Protein AF-A0A946YYF9-F1 (afdb_monomer_lite)

Secondary structure (DSSP, 8-state):
-HHHHHHTT---S--------SSSSTHHHHHHHHSTT--TTSSPPHHHHHHHHHHHT--SHHHHHHHHHHHHHHHHHH-SS-----PPP-----TT-BS----SSSS--GGG-B-SSS------SS--S-S-GGG--SHHHHHHHTTT---SEEE-TTSS-EEESSEEEEEE-TTSS-EEEEEPTT-B-TTSPBP-HHHHHHHHHHHH-TTSTT---SSS--HHHHIIIIIIS-S--

Sequence (237 aa):
EFIDESTNGRLDGFYLLGWGADYPHVTNFLDFHFSKSNPQFGEPHEEIWSLLEQGSTIADAAEAAPIYEQANNAIRELVPMVPIAHGASASAALATVENAHFPPFGAPQFESVNPGKDTFVFMQNAEPISLYCADETDGESLSACQQVVEPLLNYAIDSGDVVPALATGCTANEDATVWTCELRANVVFSDGSHFDANDVVASWSAGIDGRNPLHVGNTGAFEYYSYLWDSVIPSDG

Foldseek 3Di:
DVVVCLQQLNDDDDDDDDDQAQAPDPCSVQCSPQACPTCNLHHHDCQQNVLSVVLLQDPDRVVSVVSVVSNVVVCVVVVSDDDDDDDDDDDDDDPQKPQQADASHFADDCVRIDNVDPDDDDDDDDAQPFLPCQQDDDRNNRNVNCNQDKDQWDADRHDSDIAGIQFNDWDADPSRPDIDTHGDPPDAHPVGHDDDVVVVVLVLCLLAPLVDPNCDDPVSCSPVNCCVDVPSNNPPD

pLDDT: mean 89.58, std 8.39, range [37.56, 98.25]

Structure (mmCIF, N/CA/C/O backbone):
data_AF-A0A946YYF9-F1
#
_entry.id   AF-A0A946YYF9-F1
#
loop_
_atom_site.group_PDB
_atom_site.id
_atom_site.type_symbol
_atom_site.label_atom_id
_atom_site.label_alt_id
_atom_site.label_comp_id
_atom_site.label_asym_id
_atom_site.label_entity_id
_atom_site.label_seq_id
_atom_site.pdbx_PDB_ins_code
_atom_site.Cartn_x
_atom_site.Cartn_y
_atom_site.Cartn_z
_atom_site.occupancy
_atom_site.B_iso_or_equiv
_atom_site.auth_seq_id
_atom_site.auth_comp_id
_atom_site.auth_asym_id
_atom_site.auth_atom_id
_atom_site.pdbx_PDB_model_num
ATOM 1 N N . GLU A 1 1 ? -19.246 6.790 -5.6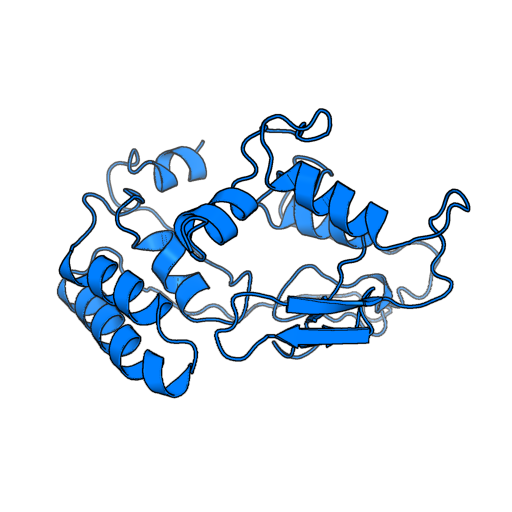20 1.00 79.81 1 GLU A N 1
ATOM 2 C CA . GLU A 1 1 ? -20.542 7.002 -4.925 1.00 79.81 1 GLU A CA 1
ATOM 3 C C . GLU A 1 1 ? -20.636 6.181 -3.639 1.00 79.81 1 GLU A C 1
ATOM 5 O O . GLU A 1 1 ? -20.417 6.768 -2.599 1.00 79.81 1 GLU A O 1
ATOM 10 N N . PHE A 1 2 ? -20.869 4.857 -3.640 1.00 86.00 2 PHE A N 1
ATOM 11 C CA . PHE A 1 2 ? -21.021 4.108 -2.369 1.00 86.00 2 PHE A CA 1
ATOM 12 C C . PHE A 1 2 ? -19.798 4.189 -1.432 1.00 86.00 2 PHE A C 1
ATOM 14 O O . PHE A 1 2 ? -19.968 4.470 -0.249 1.00 86.00 2 PHE A O 1
ATOM 21 N N . ILE A 1 3 ? -18.584 3.965 -1.953 1.00 82.75 3 ILE A N 1
ATOM 22 C CA . ILE A 1 3 ? -17.347 4.030 -1.156 1.00 82.75 3 ILE A CA 1
ATOM 23 C C . ILE A 1 3 ? -17.123 5.448 -0.621 1.00 82.75 3 ILE A C 1
ATOM 25 O O . ILE A 1 3 ? -16.945 5.608 0.580 1.00 82.75 3 ILE A O 1
ATOM 29 N N . ASP A 1 4 ? -17.255 6.476 -1.463 1.00 83.44 4 ASP A N 1
ATOM 30 C CA . ASP A 1 4 ? -17.115 7.877 -1.037 1.00 83.44 4 ASP A CA 1
ATOM 31 C C . ASP A 1 4 ? -18.110 8.250 0.069 1.00 83.44 4 ASP A C 1
ATOM 33 O O . ASP A 1 4 ? -17.739 8.894 1.051 1.00 83.44 4 ASP A O 1
ATOM 37 N N . GLU A 1 5 ? -19.379 7.854 -0.069 1.00 89.56 5 GLU A N 1
ATOM 38 C CA . GLU A 1 5 ? -20.392 8.096 0.960 1.00 89.56 5 GLU A CA 1
ATOM 39 C C . GLU A 1 5 ? -20.075 7.324 2.249 1.00 89.56 5 GLU A C 1
ATOM 41 O O . GLU A 1 5 ? -20.268 7.862 3.340 1.00 89.56 5 GLU A O 1
ATOM 46 N N . SER A 1 6 ? -19.561 6.094 2.144 1.00 88.81 6 SER A N 1
ATOM 47 C CA . SER A 1 6 ? -19.154 5.287 3.298 1.00 88.81 6 SER A CA 1
ATOM 48 C C . SER A 1 6 ? -17.979 5.913 4.041 1.00 88.81 6 SER A C 1
ATOM 50 O O . SER A 1 6 ? -18.098 6.178 5.232 1.00 88.81 6 SER A O 1
ATOM 52 N N . THR A 1 7 ? -16.873 6.200 3.351 1.00 84.50 7 THR A N 1
ATOM 53 C CA . THR A 1 7 ? -15.655 6.791 3.929 1.00 84.50 7 THR A CA 1
ATOM 54 C C . THR A 1 7 ? -15.940 8.116 4.631 1.00 84.50 7 THR A C 1
ATOM 56 O O . THR A 1 7 ? -15.362 8.414 5.669 1.00 84.50 7 THR A O 1
ATOM 59 N N . ASN A 1 8 ? -16.882 8.903 4.110 1.00 88.25 8 ASN A N 1
ATOM 60 C CA . ASN A 1 8 ? -17.254 10.187 4.699 1.00 88.25 8 ASN A CA 1
ATOM 61 C C . ASN A 1 8 ? -18.381 10.100 5.747 1.00 88.25 8 ASN A C 1
ATOM 63 O O . ASN A 1 8 ? -18.916 11.140 6.137 1.00 88.25 8 ASN A O 1
ATOM 67 N N . GLY A 1 9 ? -18.785 8.898 6.173 1.00 89.88 9 GLY A N 1
ATOM 68 C CA . GLY A 1 9 ? -19.826 8.714 7.191 1.00 89.88 9 GLY A CA 1
ATOM 69 C C . GLY A 1 9 ? -21.208 9.232 6.771 1.00 89.88 9 GLY A C 1
ATOM 70 O O . GLY A 1 9 ? -22.009 9.626 7.615 1.00 89.88 9 GLY A O 1
ATOM 71 N N . ARG A 1 10 ? -21.490 9.290 5.461 1.00 93.19 10 ARG A N 1
ATOM 72 C CA . ARG A 1 10 ? -22.737 9.841 4.896 1.00 93.19 10 ARG A CA 1
ATOM 73 C C . ARG A 1 10 ? -23.808 8.785 4.615 1.00 93.19 10 ARG A C 1
ATOM 75 O O . ARG A 1 10 ? -24.943 9.139 4.293 1.00 93.19 10 ARG A O 1
ATOM 82 N N . LEU A 1 11 ? -23.472 7.502 4.736 1.00 91.38 11 LEU A N 1
ATOM 83 C CA . LEU A 1 11 ? -24.442 6.414 4.617 1.00 91.38 11 LEU A CA 1
ATOM 84 C C . LEU A 1 11 ? -25.322 6.323 5.868 1.00 91.38 11 LEU A C 1
ATOM 86 O O . LEU A 1 11 ? -24.824 6.291 6.989 1.00 91.38 11 LEU A O 1
ATOM 90 N N . ASP A 1 12 ? -26.635 6.224 5.660 1.00 88.50 12 ASP A N 1
ATOM 91 C CA . ASP A 1 12 ? -27.609 5.957 6.720 1.00 88.50 12 ASP A CA 1
ATOM 92 C C . ASP A 1 12 ? -27.949 4.455 6.773 1.00 88.50 12 ASP A C 1
ATOM 94 O O . ASP A 1 12 ? -28.211 3.821 5.746 1.00 88.50 12 ASP A O 1
ATOM 98 N N . GLY A 1 13 ? -27.973 3.884 7.979 1.00 88.44 13 GLY A N 1
ATOM 99 C CA . GLY A 1 13 ? -28.284 2.474 8.228 1.00 88.44 13 GLY A CA 1
ATOM 100 C C . GLY A 1 13 ? -27.109 1.498 8.079 1.00 88.44 13 GLY A C 1
ATOM 101 O O . GLY A 1 13 ? -25.941 1.873 8.075 1.00 88.44 13 GLY A O 1
ATOM 102 N N . PHE A 1 14 ? -27.430 0.200 8.010 1.00 89.94 14 PHE A N 1
ATOM 103 C CA . PHE A 1 14 ? -26.432 -0.864 7.870 1.00 89.94 14 PHE A CA 1
ATOM 104 C C . PHE A 1 14 ? -26.012 -1.050 6.416 1.00 89.94 14 PHE A C 1
ATOM 106 O O . PHE A 1 14 ? -26.852 -1.171 5.523 1.00 89.94 14 PHE A O 1
ATOM 113 N N . TYR A 1 15 ? -24.710 -1.189 6.207 1.00 91.38 15 TYR A N 1
ATOM 114 C CA . TYR A 1 15 ? -24.112 -1.489 4.918 1.00 91.38 15 TYR A CA 1
ATOM 115 C C . TYR A 1 15 ? -22.964 -2.492 5.093 1.00 91.38 15 TYR A C 1
ATOM 117 O O . TYR A 1 15 ? -22.498 -2.737 6.206 1.00 91.38 15 TYR A O 1
ATOM 125 N N . LEU A 1 16 ? -22.560 -3.136 3.998 1.00 90.75 16 LEU A N 1
ATOM 126 C CA . LEU A 1 16 ? -21.488 -4.128 4.005 1.00 90.75 16 LEU A CA 1
ATOM 127 C C . LEU A 1 16 ? -20.209 -3.508 3.456 1.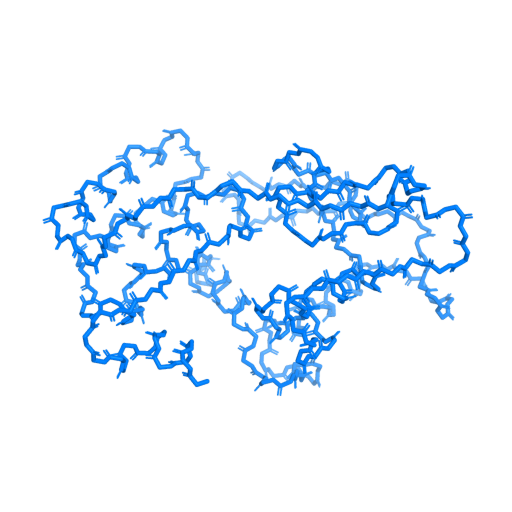00 90.75 16 LEU A C 1
ATOM 129 O O . LEU A 1 16 ? -20.213 -2.960 2.355 1.00 90.75 16 LEU A O 1
ATOM 133 N N . LEU A 1 17 ? -19.129 -3.655 4.218 1.00 88.38 17 LEU A N 1
ATOM 134 C CA . LEU A 1 17 ? -17.766 -3.360 3.798 1.00 88.38 17 LEU A CA 1
ATOM 135 C C . LEU A 1 17 ? -16.905 -4.614 3.910 1.00 88.38 17 LEU A C 1
ATOM 137 O O . LEU A 1 17 ? -17.208 -5.537 4.671 1.00 88.38 17 LEU A O 1
ATOM 141 N N . GLY A 1 18 ? -15.820 -4.618 3.148 1.00 85.75 18 GLY A N 1
ATOM 142 C CA . GLY A 1 18 ? -14.732 -5.573 3.270 1.00 85.75 18 GLY A CA 1
ATOM 143 C C . GLY A 1 18 ? -13.408 -4.836 3.136 1.00 85.75 18 GLY A C 1
ATOM 144 O O . GLY A 1 18 ? -13.343 -3.811 2.462 1.00 85.75 18 GLY A O 1
ATOM 145 N N . TRP A 1 19 ? -12.378 -5.372 3.780 1.00 86.19 19 TRP A N 1
ATOM 146 C CA . TRP A 1 19 ? -11.023 -4.846 3.718 1.00 86.19 19 TRP A CA 1
ATOM 147 C C . TRP A 1 19 ? -10.056 -5.982 3.394 1.00 86.19 19 TRP A C 1
ATOM 149 O O . TRP A 1 19 ? -10.102 -7.040 4.030 1.00 86.19 19 TRP A O 1
ATOM 159 N N . GLY A 1 20 ? -9.227 -5.777 2.376 1.00 81.88 20 GLY A N 1
ATOM 160 C CA . GLY A 1 20 ? -8.069 -6.613 2.080 1.00 81.88 20 GLY A CA 1
ATOM 161 C C . GLY A 1 20 ? -6.823 -5.836 2.474 1.00 81.88 20 GLY A C 1
ATOM 162 O O . GLY A 1 20 ? -6.766 -4.641 2.220 1.00 81.88 20 GLY A O 1
ATOM 163 N N . ALA A 1 21 ? -5.858 -6.491 3.115 1.00 80.94 21 ALA A N 1
ATOM 164 C CA . ALA A 1 21 ? -4.674 -5.784 3.576 1.00 80.94 21 ALA A CA 1
ATOM 165 C C . ALA A 1 21 ? -3.774 -5.346 2.412 1.00 80.94 21 ALA A C 1
ATOM 167 O O . ALA A 1 21 ? -3.373 -6.181 1.601 1.00 80.94 21 ALA A O 1
ATOM 168 N N . ASP A 1 22 ? -3.389 -4.074 2.396 1.00 79.50 22 ASP A N 1
ATOM 169 C CA . ASP A 1 22 ? -2.379 -3.509 1.499 1.00 79.50 22 ASP A CA 1
ATOM 170 C C . ASP A 1 22 ? -0.960 -3.903 1.930 1.00 79.50 22 ASP A C 1
ATOM 172 O O . ASP A 1 22 ? -0.092 -4.148 1.093 1.00 79.50 22 ASP A O 1
ATOM 176 N N . TYR A 1 23 ? -0.721 -3.986 3.244 1.00 83.62 23 TYR A N 1
ATOM 177 C CA . TYR A 1 23 ? 0.556 -4.389 3.831 1.00 83.62 23 TYR A CA 1
ATOM 178 C C . TYR A 1 23 ? 0.348 -5.244 5.093 1.00 83.62 23 TYR A C 1
ATOM 180 O O . TYR A 1 23 ? -0.649 -5.081 5.800 1.00 83.62 23 TYR A O 1
ATOM 188 N N . PRO A 1 24 ? 1.274 -6.170 5.413 1.00 85.44 24 PRO A N 1
ATOM 189 C CA . PRO A 1 24 ? 1.090 -7.184 6.451 1.00 85.44 24 PRO A CA 1
ATOM 190 C C . PRO A 1 24 ? 1.334 -6.634 7.867 1.00 85.44 24 PRO A C 1
ATOM 192 O O . PRO A 1 24 ? 2.186 -7.128 8.604 1.00 85.44 24 PRO A O 1
ATOM 195 N N . HIS A 1 25 ? 0.586 -5.606 8.269 1.00 86.25 25 HIS A N 1
ATOM 196 C CA . HIS A 1 25 ? 0.670 -5.008 9.599 1.00 86.25 25 HIS A CA 1
ATOM 197 C C . HIS A 1 25 ? -0.720 -4.704 10.169 1.00 86.25 25 HIS A C 1
ATOM 199 O O . HIS A 1 25 ? -1.651 -4.379 9.437 1.00 86.25 25 HIS A O 1
ATOM 205 N N . VAL A 1 26 ? -0.866 -4.779 11.496 1.00 87.00 26 VAL A N 1
ATOM 206 C CA . VAL A 1 26 ? -2.157 -4.575 12.182 1.00 87.00 26 VAL A CA 1
ATOM 207 C C . VAL A 1 26 ? -2.746 -3.183 11.940 1.00 87.00 26 VAL A C 1
ATOM 209 O O . VAL A 1 26 ? -3.960 -3.052 11.796 1.00 87.00 26 VAL A O 1
ATOM 212 N N . THR A 1 27 ? -1.897 -2.163 11.804 1.00 84.69 27 THR A N 1
ATOM 213 C CA . THR A 1 27 ? -2.333 -0.790 11.498 1.00 84.69 27 THR A CA 1
ATOM 214 C C . THR A 1 27 ? -3.058 -0.701 10.161 1.00 84.69 27 THR A C 1
ATOM 216 O O . THR A 1 27 ? -3.969 0.103 10.019 1.00 84.69 27 THR A O 1
ATOM 219 N N . ASN A 1 28 ? -2.747 -1.572 9.197 1.00 85.50 28 ASN A N 1
ATOM 220 C CA . ASN A 1 28 ? -3.461 -1.585 7.927 1.00 85.50 28 ASN A CA 1
ATOM 221 C C . ASN A 1 28 ? -4.911 -2.072 8.064 1.00 85.50 28 ASN A C 1
ATOM 223 O O . ASN A 1 28 ? -5.732 -1.731 7.230 1.00 85.50 28 ASN A O 1
ATOM 227 N N . PHE A 1 29 ? -5.250 -2.821 9.118 1.00 88.50 29 PHE A N 1
ATOM 228 C CA . PHE A 1 29 ? -6.631 -3.226 9.401 1.00 88.50 29 PHE A CA 1
ATOM 229 C C . PHE A 1 29 ? -7.368 -2.272 10.343 1.00 88.50 29 PHE A C 1
ATOM 231 O O . PHE A 1 29 ? -8.598 -2.260 10.341 1.00 88.50 29 PHE A O 1
ATOM 238 N N . LEU A 1 30 ? -6.651 -1.542 11.202 1.00 90.19 30 LEU A N 1
ATOM 239 C CA . LEU A 1 30 ? -7.267 -0.748 12.266 1.00 90.19 30 LEU A CA 1
ATOM 240 C C . LEU A 1 30 ? -7.216 0.754 11.982 1.00 90.19 30 LEU A C 1
ATOM 242 O O . LEU A 1 30 ? -8.261 1.400 11.979 1.00 90.19 30 LEU A O 1
ATOM 246 N N . ASP A 1 31 ? -6.038 1.311 11.717 1.00 85.44 31 ASP A N 1
ATOM 247 C CA . ASP A 1 31 ? -5.818 2.762 11.660 1.00 85.44 31 ASP A CA 1
ATOM 248 C C . ASP A 1 31 ? -6.602 3.409 10.522 1.00 85.44 31 ASP A C 1
ATOM 250 O O . ASP A 1 31 ? -7.224 4.456 10.721 1.00 85.44 31 ASP A O 1
ATOM 254 N N . PHE A 1 32 ? -6.656 2.746 9.361 1.00 81.69 32 PHE A N 1
ATOM 255 C CA . PHE A 1 32 ? -7.432 3.235 8.226 1.00 81.69 32 PHE A CA 1
ATOM 256 C C . PHE A 1 32 ? -8.889 3.469 8.625 1.00 81.69 32 PHE A C 1
ATOM 258 O O . PHE A 1 32 ? -9.446 4.505 8.295 1.00 81.69 32 PHE A O 1
ATOM 265 N N . HIS A 1 33 ? -9.483 2.552 9.389 1.00 88.00 33 HIS A N 1
ATOM 266 C CA . HIS A 1 33 ? -10.906 2.531 9.721 1.00 88.00 33 HIS A CA 1
ATOM 267 C C . HIS A 1 33 ? -11.287 3.287 10.999 1.00 88.00 33 HIS A C 1
ATOM 269 O O . HIS A 1 33 ? -12.401 3.797 11.103 1.00 88.00 33 HIS A O 1
ATOM 275 N N . PHE A 1 34 ? -10.391 3.325 11.985 1.00 92.31 34 PHE A N 1
ATOM 276 C CA . PHE A 1 34 ? -10.695 3.786 13.342 1.00 92.31 34 PHE A CA 1
ATOM 277 C C . PHE A 1 34 ? -9.812 4.944 13.807 1.00 92.31 34 PHE A C 1
ATOM 279 O O . PHE A 1 34 ? -9.784 5.242 15.000 1.00 92.31 34 PHE A O 1
ATOM 286 N N . SER A 1 35 ? -9.085 5.599 12.900 1.00 89.88 35 SER A N 1
ATOM 287 C CA . SER A 1 35 ? -8.362 6.827 13.228 1.00 89.88 35 SER A CA 1
ATOM 288 C C . SER A 1 35 ? -9.309 7.952 13.651 1.00 89.88 35 SER A C 1
ATOM 290 O O . SER A 1 35 ? -10.492 7.998 13.308 1.00 89.88 35 SER A O 1
ATOM 292 N N . LYS A 1 36 ? -8.754 8.924 14.376 1.00 91.00 36 LYS A N 1
ATOM 293 C CA . LYS A 1 36 ? -9.469 10.105 14.871 1.00 91.00 36 LYS A CA 1
ATOM 294 C C . LYS A 1 36 ? -10.141 10.938 13.772 1.00 91.00 36 LYS A C 1
ATOM 296 O O . LYS A 1 36 ? -11.076 11.681 14.059 1.00 91.00 36 LYS A O 1
ATOM 301 N N . SER A 1 37 ? -9.640 10.867 12.541 1.00 87.06 37 SER A N 1
ATOM 302 C CA . SER A 1 37 ? -10.115 11.644 11.395 1.00 87.06 37 SER A CA 1
ATOM 303 C C . SER A 1 37 ? -11.052 10.870 10.467 1.00 87.06 37 SER A C 1
ATOM 305 O O . SER A 1 37 ? -11.566 11.484 9.533 1.00 87.06 37 SER A O 1
ATOM 307 N N . ASN A 1 38 ? -11.302 9.574 10.699 1.00 87.31 38 ASN A N 1
ATOM 308 C CA . ASN A 1 38 ? -12.172 8.774 9.839 1.00 87.31 38 ASN A CA 1
ATOM 309 C C . ASN A 1 38 ? -13.596 8.631 10.425 1.00 87.31 38 ASN A C 1
ATOM 311 O O . ASN A 1 38 ? -13.784 7.894 11.393 1.00 87.31 38 ASN A O 1
ATOM 315 N N . PRO A 1 39 ? -14.620 9.271 9.825 1.00 90.44 39 PRO A N 1
ATOM 316 C CA . PRO A 1 39 ? -16.005 9.193 10.287 1.00 90.44 39 PRO A CA 1
ATOM 317 C C . PRO A 1 39 ? -16.788 7.983 9.738 1.00 90.44 39 PRO A C 1
ATOM 319 O O . PRO A 1 39 ? -18.011 7.945 9.878 1.00 90.44 39 PRO A O 1
ATOM 322 N N . GLN A 1 40 ? -16.143 7.013 9.074 1.00 90.25 40 GLN A N 1
ATOM 323 C CA . GLN A 1 40 ? -16.812 5.921 8.351 1.00 90.25 40 GLN A CA 1
ATOM 324 C C . GLN A 1 40 ? -17.847 5.180 9.209 1.00 90.25 40 GLN A C 1
ATOM 326 O O . GLN A 1 40 ? -18.954 4.905 8.746 1.00 90.25 40 GLN A O 1
ATOM 331 N N . PHE A 1 41 ? -17.533 4.924 10.480 1.00 91.12 41 PHE A N 1
ATOM 332 C CA . PHE A 1 41 ? -18.428 4.240 11.422 1.00 91.12 41 PHE A CA 1
ATOM 333 C C . PHE A 1 41 ? -19.162 5.183 12.390 1.00 91.12 41 PHE A C 1
ATOM 335 O O . PHE A 1 41 ? -19.651 4.745 13.431 1.00 91.12 41 PHE A O 1
ATOM 342 N N . GLY A 1 42 ? -19.276 6.467 12.043 1.00 89.69 42 GLY A N 1
ATOM 343 C CA . GLY A 1 42 ? -19.854 7.509 12.890 1.00 89.69 42 GLY A CA 1
ATOM 344 C C . GLY A 1 42 ? -18.787 8.322 13.623 1.00 89.69 42 GLY A C 1
ATOM 345 O O . GLY A 1 42 ? -17.675 8.485 13.131 1.00 89.69 42 GLY A O 1
ATOM 346 N N . GLU A 1 43 ? -19.137 8.864 14.791 1.00 92.44 43 GLU A N 1
ATOM 347 C CA . GLU A 1 43 ? -18.198 9.644 15.608 1.00 92.44 43 GLU A CA 1
ATOM 348 C C . GLU A 1 43 ? -17.029 8.758 16.090 1.00 92.44 43 GLU A C 1
ATOM 350 O O . GLU A 1 43 ? -17.281 7.737 16.739 1.00 92.44 43 GLU A O 1
ATOM 355 N N . PRO A 1 44 ? -15.762 9.126 15.816 1.00 94.19 44 PRO A N 1
ATOM 356 C CA . PRO A 1 44 ? -14.603 8.341 16.234 1.00 94.19 44 PRO A CA 1
ATOM 357 C C . PRO A 1 44 ? -14.507 8.178 17.757 1.00 94.19 44 PRO A C 1
ATOM 359 O O . PRO A 1 44 ? -14.617 9.144 18.515 1.00 94.19 44 PRO A O 1
ATOM 362 N N . HIS A 1 45 ? -14.232 6.956 18.214 1.00 96.19 45 HIS A N 1
ATOM 363 C CA . HIS A 1 45 ? -14.118 6.632 19.638 1.00 96.19 45 HIS A CA 1
ATOM 364 C C . HIS A 1 45 ? -12.693 6.836 20.164 1.00 96.19 45 HIS A C 1
ATOM 366 O O . HIS A 1 45 ? -11.758 6.183 19.697 1.00 96.19 45 HIS A O 1
ATOM 372 N N . GLU A 1 46 ? -12.532 7.697 21.173 1.00 96.81 46 GLU A N 1
ATOM 373 C CA . GLU A 1 46 ? -11.241 7.985 21.821 1.00 96.81 46 GLU A CA 1
ATOM 374 C C . GLU A 1 46 ? -10.595 6.750 22.435 1.00 96.81 46 GLU A C 1
ATOM 376 O O . GLU A 1 46 ? -9.382 6.573 22.333 1.00 96.81 46 GLU A O 1
ATOM 381 N N . GLU A 1 47 ? -11.402 5.841 22.969 1.00 97.38 47 GLU A N 1
ATOM 382 C CA . GLU A 1 47 ? -10.962 4.565 2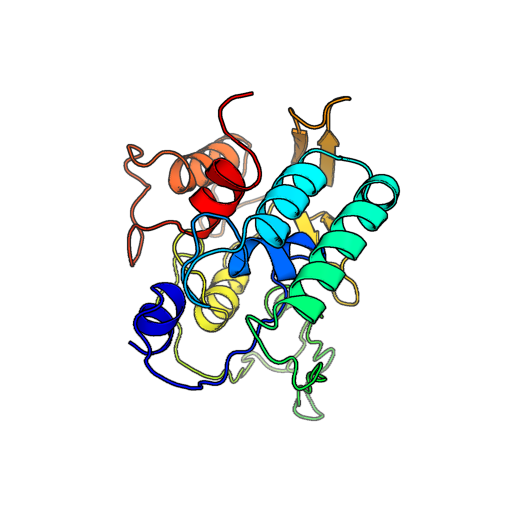3.525 1.00 97.38 47 GLU A CA 1
ATOM 383 C C . GLU A 1 47 ? -10.335 3.634 22.477 1.00 97.38 47 GLU A C 1
ATOM 385 O O . GLU A 1 47 ? -9.646 2.690 22.852 1.00 97.38 47 GLU A O 1
ATOM 390 N N . ILE A 1 48 ? -10.560 3.888 21.183 1.00 96.75 48 ILE A N 1
ATOM 391 C CA . ILE A 1 48 ? -9.942 3.146 20.080 1.00 96.75 48 ILE A CA 1
ATOM 392 C C . ILE A 1 48 ? -8.770 3.947 19.512 1.00 96.75 48 ILE A C 1
ATOM 394 O O . ILE A 1 48 ? -7.635 3.474 19.562 1.00 96.75 48 ILE A O 1
ATOM 398 N N . TRP A 1 49 ? -9.012 5.161 18.996 1.00 95.12 49 TRP A N 1
ATOM 399 C CA . TRP A 1 49 ? -7.986 5.880 18.231 1.00 95.12 49 TRP A CA 1
ATOM 400 C C . TRP A 1 49 ? -6.764 6.263 19.072 1.00 95.12 49 TRP A C 1
ATOM 402 O O . TRP A 1 49 ? -5.656 6.261 18.546 1.00 95.12 49 TRP A O 1
ATOM 412 N N . SER A 1 50 ? -6.918 6.521 20.378 1.00 95.62 50 SER A N 1
ATOM 413 C CA . SER A 1 50 ? -5.776 6.870 21.242 1.00 95.62 50 SER A CA 1
ATOM 414 C C . SER A 1 50 ? -4.810 5.698 21.454 1.00 95.62 50 SER A C 1
ATOM 416 O O . SER A 1 50 ? -3.601 5.899 21.557 1.00 95.62 50 SER A O 1
ATOM 418 N N . LEU A 1 51 ? -5.324 4.463 21.471 1.00 96.44 51 LEU A N 1
ATOM 419 C CA . LEU A 1 51 ? -4.506 3.251 21.542 1.00 96.44 51 LEU A CA 1
ATOM 420 C C . LEU A 1 51 ? -3.801 2.981 20.212 1.00 96.44 51 LEU A C 1
ATOM 422 O O . LEU A 1 51 ? -2.652 2.550 20.217 1.00 96.44 51 LEU A O 1
ATOM 426 N N . LEU A 1 52 ? -4.459 3.259 19.083 1.00 93.75 52 LEU A N 1
ATOM 427 C CA . LEU A 1 52 ? -3.836 3.150 17.761 1.00 93.75 52 LEU A CA 1
ATOM 428 C C . LEU A 1 52 ? -2.687 4.157 17.609 1.00 93.75 52 LEU A C 1
ATOM 430 O O . LEU A 1 52 ? -1.580 3.757 17.260 1.00 93.75 52 LEU A O 1
ATOM 434 N N . GLU A 1 53 ? -2.903 5.422 17.994 1.00 90.94 53 GLU A N 1
ATOM 435 C CA . GLU A 1 53 ? -1.847 6.447 18.037 1.00 90.94 53 GLU A CA 1
ATOM 436 C C . GLU A 1 53 ? -0.696 6.056 18.975 1.00 90.94 53 GLU A C 1
ATOM 438 O O . GLU A 1 53 ? 0.468 6.281 18.664 1.00 90.94 53 GLU A O 1
ATOM 443 N N . GLN A 1 54 ? -0.982 5.446 20.128 1.00 92.19 54 GLN A N 1
ATOM 444 C CA . GLN A 1 54 ? 0.072 4.966 21.020 1.00 92.19 54 GLN A CA 1
ATOM 445 C C . GLN A 1 54 ? 0.863 3.813 20.387 1.00 92.19 54 GLN A C 1
ATOM 447 O O . GLN A 1 54 ? 2.095 3.814 20.428 1.00 92.19 54 GLN A O 1
ATOM 452 N N . GLY A 1 55 ? 0.163 2.827 19.822 1.00 91.06 55 GLY A N 1
ATOM 453 C CA . GLY A 1 55 ? 0.752 1.642 19.206 1.00 91.06 55 GLY A CA 1
ATOM 454 C C . GLY A 1 55 ? 1.642 1.978 18.013 1.00 91.06 55 GLY A C 1
ATOM 455 O O . GLY A 1 55 ? 2.676 1.336 17.836 1.00 91.06 55 GLY A O 1
ATOM 456 N N . SER A 1 56 ? 1.284 3.000 17.232 1.00 86.38 56 SER A N 1
ATOM 457 C CA . SER A 1 56 ? 2.050 3.413 16.052 1.00 86.38 56 SER A CA 1
ATOM 458 C C . SER A 1 56 ? 3.411 4.033 16.390 1.00 86.38 56 SER A C 1
ATOM 460 O O . SER A 1 56 ? 4.317 3.993 15.564 1.00 86.38 56 SER A O 1
ATOM 462 N N . THR A 1 57 ? 3.610 4.528 17.619 1.00 85.62 57 THR A N 1
ATOM 463 C CA . THR A 1 57 ? 4.913 5.050 18.081 1.00 85.62 57 THR A CA 1
ATOM 464 C C . THR A 1 57 ? 5.907 3.976 18.539 1.00 85.62 57 THR A C 1
ATOM 466 O O . THR A 1 57 ? 7.045 4.301 18.884 1.00 85.62 57 THR A O 1
ATOM 469 N N . ILE A 1 58 ? 5.503 2.701 18.578 1.00 86.62 58 ILE A N 1
ATOM 470 C CA . ILE A 1 58 ? 6.330 1.593 19.070 1.00 86.62 58 ILE A CA 1
ATOM 471 C C . ILE A 1 58 ? 6.881 0.815 17.871 1.00 86.62 58 ILE A C 1
ATOM 473 O O . ILE A 1 58 ? 6.131 0.182 17.134 1.00 86.62 58 ILE A O 1
ATOM 477 N N . ALA A 1 59 ? 8.204 0.838 17.692 1.00 83.06 59 ALA A N 1
ATOM 478 C CA . ALA A 1 59 ? 8.860 0.216 16.539 1.00 83.06 59 ALA A CA 1
ATOM 479 C C . ALA A 1 59 ? 8.860 -1.324 16.579 1.00 83.06 59 ALA A C 1
ATOM 481 O O . ALA A 1 59 ? 8.783 -1.971 15.534 1.00 83.06 59 ALA A O 1
ATOM 482 N N . ASP A 1 60 ? 8.966 -1.928 17.768 1.00 86.31 60 ASP A N 1
ATOM 483 C CA . ASP A 1 60 ? 8.938 -3.384 17.908 1.00 86.31 60 ASP A CA 1
ATOM 484 C C . ASP A 1 60 ? 7.493 -3.903 17.928 1.00 86.31 60 ASP A C 1
ATOM 486 O O . ASP A 1 60 ? 6.690 -3.572 18.803 1.00 86.31 60 ASP A O 1
ATOM 490 N N . ALA A 1 61 ? 7.159 -4.762 16.964 1.00 86.88 61 ALA A N 1
ATOM 491 C CA . ALA A 1 61 ? 5.804 -5.280 16.806 1.00 86.88 61 ALA A CA 1
ATOM 492 C C . ALA A 1 61 ? 5.327 -6.120 18.007 1.00 86.88 61 ALA A C 1
ATOM 494 O O . ALA A 1 61 ? 4.131 -6.134 18.308 1.00 86.88 61 ALA A O 1
ATOM 495 N N . ALA A 1 62 ? 6.227 -6.823 18.704 1.00 91.12 62 ALA A N 1
ATOM 496 C CA . ALA A 1 62 ? 5.864 -7.617 19.875 1.00 91.12 62 ALA A CA 1
ATOM 497 C C . ALA A 1 62 ? 5.616 -6.726 21.102 1.00 91.12 62 ALA A C 1
ATOM 499 O O . ALA A 1 62 ? 4.731 -7.032 21.903 1.00 91.12 62 ALA A O 1
ATOM 500 N N . GLU A 1 63 ? 6.345 -5.615 21.225 1.00 93.19 63 GLU A N 1
ATOM 501 C CA . GLU A 1 63 ? 6.088 -4.579 22.230 1.00 93.19 63 GLU A CA 1
ATOM 502 C C . GLU A 1 63 ? 4.791 -3.805 21.949 1.00 93.19 63 GLU A C 1
ATOM 504 O O . GLU A 1 63 ? 4.075 -3.459 22.891 1.00 93.19 63 GLU A O 1
ATOM 509 N N . ALA A 1 64 ? 4.444 -3.583 20.676 1.00 92.81 64 ALA A N 1
ATOM 510 C CA . ALA A 1 64 ? 3.217 -2.891 20.279 1.00 92.81 64 ALA A CA 1
ATOM 511 C C . ALA A 1 64 ? 1.954 -3.772 20.393 1.00 92.81 64 ALA A C 1
ATOM 513 O O . ALA A 1 64 ? 0.855 -3.269 20.645 1.00 92.81 64 ALA A O 1
ATOM 514 N N . ALA A 1 65 ? 2.084 -5.096 20.243 1.00 94.62 65 ALA A N 1
ATOM 515 C CA . ALA A 1 65 ? 0.957 -6.034 20.198 1.00 94.62 65 ALA A CA 1
ATOM 516 C C . ALA A 1 65 ? -0.042 -5.922 21.377 1.00 94.62 65 ALA A C 1
ATOM 518 O O . ALA A 1 65 ? -1.248 -5.915 21.113 1.00 94.62 65 ALA A O 1
ATOM 519 N N . PRO A 1 66 ? 0.378 -5.773 22.653 1.00 97.50 66 PRO A N 1
ATOM 520 C CA . PRO A 1 66 ? -0.554 -5.608 23.772 1.00 97.50 66 PRO A CA 1
ATOM 521 C C . PRO A 1 66 ? -1.389 -4.319 23.715 1.00 97.50 66 PRO A C 1
ATOM 523 O O . PRO A 1 66 ? -2.462 -4.263 24.318 1.00 97.50 66 PRO A O 1
ATOM 526 N N . ILE A 1 67 ? -0.911 -3.273 23.031 1.00 96.88 67 ILE A N 1
ATOM 527 C CA . ILE A 1 67 ? -1.667 -2.027 22.826 1.00 96.88 67 ILE A CA 1
ATOM 528 C C . ILE A 1 67 ? -2.753 -2.250 21.769 1.00 96.88 67 ILE A C 1
ATOM 530 O O . ILE A 1 67 ? -3.919 -1.929 22.001 1.00 96.88 67 ILE A O 1
ATOM 534 N N . TYR A 1 68 ? -2.413 -2.901 20.655 1.00 95.88 68 TYR A N 1
ATOM 535 C CA . TYR A 1 68 ? -3.397 -3.249 19.626 1.00 95.88 68 TYR A CA 1
ATOM 536 C C . TYR A 1 68 ? -4.444 -4.260 20.118 1.00 95.88 68 TYR A C 1
ATOM 538 O O . TYR A 1 68 ? -5.604 -4.190 19.713 1.00 95.88 68 TYR A O 1
ATOM 546 N N . GLU A 1 69 ? -4.091 -5.161 21.041 1.00 96.69 69 GLU A N 1
ATOM 547 C CA . GLU A 1 69 ? -5.068 -6.035 21.705 1.00 96.69 69 GLU A CA 1
ATOM 548 C C . GLU A 1 69 ? -6.100 -5.226 22.510 1.00 96.69 69 GLU A C 1
ATOM 550 O O . GLU A 1 69 ? -7.295 -5.527 22.466 1.00 96.69 69 GLU A O 1
ATOM 555 N N . GLN A 1 70 ? -5.667 -4.169 23.205 1.00 97.62 70 GLN A N 1
ATOM 556 C CA . GLN A 1 70 ? -6.576 -3.264 23.914 1.00 97.62 70 GLN A CA 1
ATOM 557 C C . GLN A 1 70 ? -7.491 -2.517 22.938 1.00 97.62 70 GLN A C 1
ATOM 559 O O . GLN A 1 70 ? -8.698 -2.473 23.173 1.00 97.62 70 GLN A O 1
ATOM 564 N N . ALA A 1 71 ? -6.957 -2.022 21.815 1.00 96.56 71 ALA A N 1
ATOM 565 C CA . ALA A 1 71 ? -7.757 -1.361 20.781 1.00 96.56 71 ALA A CA 1
ATOM 566 C C . ALA A 1 71 ? -8.818 -2.311 20.197 1.00 96.56 71 ALA A C 1
ATOM 568 O O . ALA A 1 71 ? -9.993 -1.961 20.086 1.00 96.56 71 ALA A O 1
ATOM 569 N N . ASN A 1 72 ? -8.440 -3.560 19.910 1.00 95.62 72 ASN A N 1
ATOM 570 C CA . ASN A 1 72 ? -9.365 -4.586 19.431 1.00 95.62 72 ASN A CA 1
ATOM 571 C C . ASN A 1 72 ? -10.449 -4.942 20.469 1.00 95.62 72 ASN A C 1
ATOM 573 O O . ASN A 1 72 ? -11.606 -5.175 20.113 1.00 95.62 72 ASN A O 1
ATOM 577 N N . ASN A 1 73 ? -10.110 -4.954 21.762 1.00 97.44 73 ASN A N 1
ATOM 578 C CA . ASN A 1 73 ? -11.096 -5.139 22.828 1.00 97.44 73 ASN A CA 1
ATOM 579 C C . ASN A 1 73 ? -12.064 -3.949 22.929 1.00 97.44 73 ASN A C 1
ATOM 581 O O . ASN A 1 73 ? -13.264 -4.174 23.075 1.00 97.44 73 ASN A O 1
ATOM 585 N N . ALA A 1 74 ? -11.588 -2.712 22.763 1.00 97.38 74 ALA A N 1
ATOM 586 C CA . ALA A 1 74 ? -12.449 -1.531 22.707 1.00 97.38 74 ALA A CA 1
ATOM 587 C C . ALA A 1 74 ? -13.415 -1.587 21.507 1.00 97.38 74 ALA A C 1
ATOM 589 O O . ALA A 1 74 ? -14.613 -1.364 21.678 1.00 97.38 74 ALA A O 1
ATOM 590 N N . ILE A 1 75 ? -12.943 -1.996 20.319 1.00 96.12 75 ILE A N 1
ATOM 591 C CA . ILE A 1 75 ? -13.803 -2.245 19.143 1.00 96.12 75 ILE A CA 1
ATOM 592 C C . ILE A 1 75 ? -14.890 -3.275 19.475 1.00 96.12 75 ILE A C 1
ATOM 594 O O . ILE A 1 75 ? -16.060 -3.083 19.143 1.00 96.12 75 ILE A O 1
ATOM 598 N N . ARG A 1 76 ? -14.532 -4.363 20.163 1.00 96.19 76 ARG A N 1
ATOM 599 C CA . ARG A 1 76 ? -15.492 -5.390 20.586 1.00 96.19 76 ARG A CA 1
ATOM 600 C C . ARG A 1 76 ? -16.534 -4.860 21.577 1.00 96.19 76 ARG A C 1
ATOM 602 O O . ARG A 1 76 ? -17.669 -5.330 21.545 1.00 96.19 76 ARG A O 1
ATOM 609 N N . GLU A 1 77 ? -16.158 -3.964 22.483 1.00 97.50 77 GLU A N 1
ATOM 610 C CA . GLU A 1 77 ? -17.058 -3.416 23.506 1.00 97.50 77 GLU A CA 1
ATOM 611 C C . GLU A 1 77 ? -17.995 -2.338 22.951 1.00 97.50 77 GLU A C 1
ATOM 613 O O . GLU A 1 77 ? -19.179 -2.324 23.288 1.00 97.50 77 GLU A O 1
ATOM 618 N N . LEU A 1 78 ? -17.477 -1.469 22.082 1.00 96.88 78 LEU A N 1
ATOM 619 C CA . LEU A 1 78 ? -18.209 -0.344 21.496 1.00 96.88 78 LEU A CA 1
ATOM 620 C C . LEU A 1 78 ? -19.045 -0.752 20.277 1.00 96.88 78 LEU A C 1
ATOM 622 O O . LEU A 1 78 ? -20.077 -0.143 20.011 1.00 96.88 78 LEU A O 1
ATOM 626 N N . VAL A 1 79 ? -18.627 -1.806 19.569 1.00 95.44 79 VAL A N 1
ATOM 627 C CA . VAL A 1 79 ? -19.289 -2.360 18.377 1.00 95.44 79 VAL A CA 1
ATOM 628 C C . VAL A 1 79 ? -19.560 -1.288 17.295 1.00 95.44 79 VAL A C 1
ATOM 630 O O . VAL A 1 79 ? -20.689 -1.184 16.810 1.00 95.44 79 VAL A O 1
ATOM 633 N N . PRO A 1 80 ? -18.550 -0.492 16.869 1.00 93.44 80 PRO A N 1
ATOM 634 C CA . PRO A 1 80 ? -18.711 0.446 15.750 1.00 93.44 80 PRO A CA 1
ATOM 635 C C . PRO A 1 80 ? -18.942 -0.288 14.415 1.00 93.44 80 PRO A C 1
ATOM 637 O O . PRO A 1 80 ? -19.571 0.238 13.503 1.00 93.44 80 PRO A O 1
ATOM 640 N N . MET A 1 81 ? -18.479 -1.540 14.320 1.00 93.44 81 MET A N 1
ATOM 641 C CA . MET A 1 81 ? -18.759 -2.462 13.223 1.00 93.44 81 MET A CA 1
ATOM 642 C C . MET A 1 81 ? -19.071 -3.865 13.756 1.00 93.44 81 MET A C 1
ATOM 644 O O . MET A 1 81 ? -18.725 -4.209 14.888 1.00 93.44 81 MET A O 1
ATOM 648 N N . VAL A 1 82 ? -19.683 -4.705 12.918 1.00 93.62 82 VAL A N 1
ATOM 649 C CA . VAL A 1 82 ? -19.941 -6.120 13.226 1.00 93.62 82 VAL A CA 1
ATOM 650 C C . VAL A 1 82 ? -19.086 -6.997 12.304 1.00 93.62 82 VAL A C 1
ATOM 652 O O . VAL A 1 82 ? -19.427 -7.131 11.127 1.00 93.62 82 VAL A O 1
ATOM 655 N N . PRO A 1 83 ? -18.001 -7.625 12.802 1.00 91.69 83 PRO A N 1
ATOM 656 C CA . PRO A 1 83 ? -17.209 -8.559 12.007 1.00 91.69 83 PRO A CA 1
ATOM 657 C C . PRO A 1 83 ? -18.048 -9.783 11.621 1.00 91.69 83 PRO A C 1
ATOM 659 O O . PRO A 1 83 ? -18.573 -10.480 12.491 1.00 91.69 83 PRO A O 1
ATOM 662 N N . ILE A 1 84 ? -18.181 -10.053 10.320 1.00 93.62 84 ILE A N 1
ATOM 663 C CA . ILE A 1 84 ? -18.994 -11.173 9.815 1.00 93.62 84 ILE A CA 1
ATOM 664 C C . ILE A 1 84 ? -18.139 -12.415 9.548 1.00 93.62 84 ILE A C 1
ATOM 666 O O . ILE A 1 84 ? -18.503 -13.515 9.966 1.00 93.62 84 ILE A O 1
ATOM 670 N N . ALA A 1 85 ? -17.014 -12.260 8.846 1.00 91.88 85 ALA A N 1
ATOM 671 C CA . ALA A 1 85 ? -16.119 -13.357 8.490 1.00 91.88 85 ALA A CA 1
ATOM 672 C C . ALA A 1 85 ? -14.737 -12.840 8.067 1.00 91.88 85 ALA A C 1
ATOM 674 O O . ALA A 1 85 ? -14.617 -11.723 7.570 1.00 91.88 85 ALA A O 1
ATOM 675 N N . HIS A 1 86 ? -13.724 -13.703 8.167 1.00 89.25 86 HIS A N 1
ATOM 676 C CA . HIS A 1 86 ? -12.509 -13.593 7.360 1.00 89.25 86 HIS A CA 1
ATOM 677 C C . HIS A 1 86 ? -12.690 -14.488 6.132 1.00 89.25 86 HIS A C 1
ATOM 679 O O . HIS A 1 86 ? -12.819 -15.709 6.261 1.00 89.25 86 HIS A O 1
ATOM 685 N N . GLY A 1 87 ? -12.791 -13.874 4.954 1.00 80.62 87 GLY A N 1
ATOM 686 C CA . GLY A 1 87 ? -12.947 -14.600 3.697 1.00 80.62 87 GLY A CA 1
ATOM 687 C C . GLY A 1 87 ? -11.655 -15.312 3.301 1.00 80.62 87 GLY A C 1
ATOM 688 O O . GLY A 1 87 ? -10.565 -14.799 3.532 1.00 80.62 87 GLY A O 1
ATOM 689 N N . ALA A 1 88 ? -11.775 -16.487 2.685 1.00 79.50 88 ALA A N 1
ATOM 690 C CA . ALA A 1 88 ? -10.675 -17.058 1.916 1.00 79.50 88 ALA A CA 1
ATOM 691 C C . ALA A 1 88 ? -10.757 -16.537 0.476 1.00 79.50 88 ALA A C 1
ATOM 693 O O . ALA A 1 88 ? -11.847 -16.488 -0.097 1.00 79.50 88 ALA A O 1
ATOM 694 N N . SER A 1 89 ? -9.614 -16.197 -0.113 1.00 78.50 89 SER A N 1
ATOM 695 C CA . SER A 1 89 ? -9.526 -15.857 -1.533 1.00 78.50 89 SER A CA 1
ATOM 696 C C . SER A 1 89 ? -9.404 -17.126 -2.371 1.00 78.50 89 SER A C 1
ATOM 698 O O . SER A 1 89 ? -8.693 -18.063 -2.006 1.00 78.50 89 SER A O 1
ATOM 700 N N . ALA A 1 90 ? -10.102 -17.164 -3.504 1.00 82.62 90 ALA A N 1
ATOM 701 C CA . ALA A 1 90 ? -9.995 -18.241 -4.476 1.00 82.62 90 ALA A CA 1
ATOM 702 C C . ALA A 1 90 ? -9.785 -17.650 -5.868 1.00 82.62 90 ALA A C 1
ATOM 704 O O . ALA A 1 90 ? -10.625 -16.902 -6.364 1.00 82.62 90 ALA A O 1
ATOM 705 N N . SER A 1 91 ? -8.688 -18.048 -6.503 1.00 86.19 91 SER A N 1
ATOM 706 C CA . SER A 1 91 ? -8.384 -17.716 -7.893 1.00 86.19 91 SER A CA 1
ATOM 707 C C . SER A 1 91 ? -8.459 -18.983 -8.740 1.00 86.19 91 SER A C 1
ATOM 709 O O . SER A 1 91 ? -8.152 -20.081 -8.272 1.00 86.19 91 SER A O 1
ATOM 711 N N . ALA A 1 92 ? -8.886 -18.845 -9.993 1.00 90.94 92 ALA A N 1
ATOM 712 C CA . ALA A 1 92 ? -8.967 -19.947 -10.943 1.00 90.94 92 ALA A CA 1
ATOM 713 C C . ALA A 1 92 ? -8.179 -19.606 -12.208 1.00 90.94 92 ALA A C 1
ATOM 715 O O . ALA A 1 92 ? -8.226 -18.481 -12.699 1.00 90.94 92 ALA A O 1
ATOM 716 N N . ALA A 1 93 ? -7.495 -20.603 -12.760 1.00 93.50 93 ALA A N 1
ATOM 717 C CA . ALA A 1 93 ? -6.764 -20.486 -14.011 1.00 93.50 93 ALA A CA 1
ATOM 718 C C . ALA A 1 93 ? -7.076 -21.672 -14.926 1.00 93.50 93 ALA A C 1
ATOM 720 O O . ALA A 1 93 ? -7.513 -22.737 -14.480 1.00 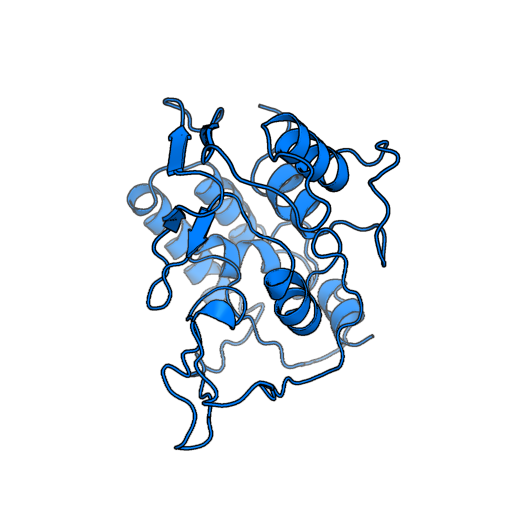93.50 93 ALA A O 1
ATOM 721 N N . LEU A 1 94 ? -6.851 -21.490 -16.228 1.00 94.88 94 LEU A N 1
ATOM 722 C CA . LEU A 1 94 ? -6.895 -22.607 -17.168 1.00 94.88 94 LEU A CA 1
ATOM 723 C C . LEU A 1 94 ? -5.781 -23.599 -16.825 1.00 94.88 94 LEU A C 1
ATOM 725 O O . LEU A 1 94 ? -4.669 -23.192 -16.507 1.00 94.88 94 LEU A O 1
ATOM 729 N N . ALA A 1 95 ? -6.049 -24.896 -16.991 1.00 94.00 95 ALA A N 1
ATOM 730 C CA . ALA A 1 95 ? -5.075 -25.961 -16.723 1.00 94.00 95 ALA A CA 1
ATOM 731 C C . ALA A 1 95 ? -3.785 -25.863 -17.564 1.00 94.00 95 ALA A C 1
ATOM 733 O O . ALA A 1 95 ? -2.811 -26.548 -17.276 1.00 94.00 95 ALA A O 1
ATOM 734 N N . THR A 1 96 ? -3.793 -25.052 -18.624 1.00 94.88 96 THR A N 1
ATOM 735 C CA . THR A 1 96 ? -2.632 -24.781 -19.478 1.00 94.88 96 THR A CA 1
ATOM 736 C C . THR A 1 96 ? -1.741 -23.654 -18.960 1.00 94.88 96 THR A C 1
ATOM 738 O O . THR A 1 96 ? -0.680 -23.444 -19.532 1.00 94.88 96 THR A O 1
ATOM 741 N N . VAL A 1 97 ? -2.184 -22.883 -17.962 1.00 95.25 97 VAL A N 1
ATOM 742 C CA . VAL A 1 97 ? -1.388 -21.799 -17.380 1.00 95.25 97 VAL A CA 1
ATOM 743 C C . VAL A 1 97 ? -0.508 -22.389 -16.289 1.00 95.25 97 VAL A C 1
ATOM 745 O O . VAL A 1 97 ? -0.998 -22.969 -15.321 1.00 95.25 97 VAL A O 1
ATOM 748 N N . GLU A 1 98 ? 0.796 -22.235 -16.455 1.00 94.44 98 GLU A N 1
ATOM 749 C CA . GLU A 1 98 ? 1.795 -22.645 -15.480 1.00 94.44 98 GLU A CA 1
ATOM 750 C C . GLU A 1 98 ? 2.108 -21.479 -14.538 1.00 94.44 98 GLU A C 1
ATOM 752 O O . GLU A 1 98 ? 2.118 -20.316 -14.945 1.00 94.44 98 GLU A O 1
ATOM 757 N N . ASN A 1 99 ? 2.366 -21.801 -13.269 1.00 91.31 99 ASN A N 1
ATOM 758 C CA . ASN A 1 99 ? 2.652 -20.826 -12.214 1.00 91.31 99 ASN A CA 1
ATOM 759 C C . ASN A 1 99 ? 1.588 -19.715 -12.082 1.00 91.31 99 ASN A C 1
ATOM 761 O O . ASN A 1 99 ? 1.907 -18.552 -11.857 1.00 91.31 99 ASN A O 1
ATOM 765 N N . ALA A 1 100 ? 0.309 -20.077 -12.239 1.00 89.06 100 ALA A N 1
ATOM 766 C CA . ALA A 1 100 ? -0.822 -19.189 -11.980 1.00 89.06 100 ALA A CA 1
ATOM 767 C C . ALA A 1 100 ? -0.973 -18.942 -10.472 1.00 89.06 100 ALA A C 1
ATOM 769 O O . ALA A 1 100 ? -1.822 -19.545 -9.812 1.00 89.06 100 ALA A O 1
ATOM 770 N N . HIS A 1 101 ? -0.108 -18.094 -9.928 1.00 86.06 101 HIS A N 1
ATOM 771 C CA . HIS A 1 101 ? -0.085 -17.752 -8.515 1.00 86.06 101 HIS A CA 1
ATOM 772 C C . HIS A 1 101 ? -0.735 -16.393 -8.269 1.00 86.06 101 HIS A C 1
ATOM 774 O O . HIS A 1 101 ? -0.613 -15.475 -9.078 1.00 86.06 101 HIS A O 1
ATOM 780 N N . PHE A 1 102 ? -1.426 -16.277 -7.140 1.00 86.12 102 PHE A N 1
ATOM 781 C CA . PHE A 1 102 ? -1.989 -15.026 -6.650 1.00 86.12 102 PHE A CA 1
ATOM 782 C C . PHE A 1 102 ? -1.363 -14.734 -5.289 1.00 86.12 102 PHE A C 1
ATOM 784 O O . PHE A 1 102 ? -1.563 -15.540 -4.372 1.00 86.12 102 PHE A O 1
ATOM 791 N N . PRO A 1 103 ? -0.577 -13.653 -5.154 1.00 86.56 103 PRO A N 1
ATOM 792 C CA . PRO A 1 103 ? 0.091 -13.372 -3.899 1.00 86.56 103 PRO A CA 1
ATOM 793 C C . PRO A 1 103 ? -0.927 -12.991 -2.814 1.00 86.56 103 PRO A C 1
ATOM 795 O O . PRO A 1 103 ? -2.005 -12.476 -3.125 1.00 86.56 103 PRO A O 1
ATOM 798 N N . PRO A 1 104 ? -0.618 -13.266 -1.534 1.00 82.81 104 PRO A N 1
ATOM 799 C CA . PRO A 1 104 ? -1.488 -12.892 -0.420 1.00 82.81 104 PRO A CA 1
ATOM 800 C C . PRO A 1 104 ? -1.537 -11.375 -0.179 1.00 82.81 104 PRO A C 1
ATOM 802 O O . PRO A 1 104 ? -2.486 -10.906 0.444 1.00 82.81 104 PRO A O 1
ATOM 805 N N . PHE A 1 105 ? -0.537 -10.633 -0.667 1.00 84.12 105 PHE A N 1
ATOM 806 C CA . PHE A 1 105 ? -0.415 -9.179 -0.565 1.00 84.12 105 PHE A CA 1
ATOM 807 C C . PHE A 1 105 ? 0.004 -8.590 -1.915 1.00 84.12 105 PHE A C 1
ATOM 809 O O . PHE A 1 105 ? 0.754 -9.223 -2.661 1.00 84.12 105 PHE A O 1
ATOM 816 N N . GLY A 1 106 ? -0.435 -7.364 -2.198 1.00 81.56 106 GLY A N 1
ATOM 817 C CA . GLY A 1 106 ? -0.110 -6.655 -3.438 1.00 81.56 106 GLY A CA 1
ATOM 818 C C . GLY A 1 106 ? -0.878 -7.144 -4.672 1.00 81.56 106 GLY A C 1
ATOM 819 O O . GLY A 1 106 ? -1.796 -7.964 -4.589 1.00 81.56 106 GLY A O 1
ATOM 820 N N . ALA A 1 107 ? -0.512 -6.601 -5.835 1.00 86.12 107 ALA A N 1
ATOM 821 C CA . ALA A 1 107 ? -1.107 -6.987 -7.107 1.00 86.12 107 ALA A CA 1
ATOM 822 C C . ALA A 1 107 ? -0.663 -8.390 -7.556 1.00 86.12 107 ALA A C 1
ATOM 824 O O . ALA A 1 107 ? 0.406 -8.871 -7.168 1.00 86.12 107 ALA A O 1
ATOM 825 N N . PRO A 1 108 ? -1.424 -9.037 -8.454 1.00 88.25 108 PRO A N 1
ATOM 826 C CA . PRO A 1 108 ? -0.935 -10.196 -9.195 1.00 88.25 108 PRO A CA 1
ATOM 827 C C . PRO A 1 108 ? 0.409 -9.912 -9.886 1.00 88.25 108 PRO A C 1
ATOM 829 O O . PRO A 1 108 ? 0.574 -8.866 -10.501 1.00 88.25 108 PRO A O 1
ATOM 832 N N . GLN A 1 109 ? 1.343 -10.862 -9.839 1.00 89.69 109 GLN A N 1
ATOM 833 C CA . GLN A 1 109 ? 2.670 -10.750 -10.465 1.00 89.69 109 GLN A CA 1
ATOM 834 C C . GLN A 1 109 ? 2.681 -11.493 -11.812 1.00 89.69 109 GLN A C 1
ATOM 836 O O . GLN A 1 109 ? 2.910 -12.708 -11.853 1.00 89.69 109 GLN A O 1
ATOM 841 N N . PHE A 1 110 ? 2.360 -10.816 -12.925 1.00 90.88 110 PHE A N 1
ATOM 842 C CA . PHE A 1 110 ? 2.225 -11.489 -14.229 1.00 90.88 110 PHE A CA 1
ATOM 843 C C . PHE A 1 110 ? 3.556 -11.954 -14.814 1.00 90.88 110 PHE A C 1
ATOM 845 O O . PHE A 1 110 ? 3.570 -12.911 -15.586 1.00 90.88 110 PHE A O 1
ATOM 852 N N . GLU A 1 111 ? 4.671 -11.344 -14.423 1.00 90.19 111 GLU A N 1
ATOM 853 C CA . GLU A 1 111 ? 6.020 -11.767 -14.799 1.00 90.19 111 GLU A CA 1
ATOM 854 C C . GLU A 1 111 ? 6.342 -13.193 -14.337 1.00 90.19 111 GLU A C 1
ATOM 856 O O . GLU A 1 111 ? 7.146 -13.890 -14.959 1.00 90.19 111 GLU A O 1
ATOM 861 N N . SER A 1 112 ? 5.675 -13.648 -13.275 1.00 89.88 112 SER A N 1
ATOM 862 C CA . SER A 1 112 ? 5.818 -15.000 -12.745 1.00 89.88 112 SER A CA 1
ATOM 863 C C . SER A 1 112 ? 4.936 -16.022 -13.473 1.00 89.88 112 SER A C 1
ATOM 865 O O . SER A 1 112 ? 5.174 -17.224 -13.349 1.00 89.88 112 SER A O 1
ATOM 867 N N . VAL A 1 113 ? 3.933 -15.593 -14.244 1.00 93.00 113 VAL A N 1
ATOM 868 C CA . VAL A 1 113 ? 2.945 -16.481 -14.876 1.00 93.00 113 VAL A CA 1
ATOM 869 C C . VAL A 1 113 ? 3.398 -16.896 -16.276 1.00 93.00 113 VAL A C 1
ATOM 871 O O . VAL A 1 113 ? 3.733 -16.060 -17.112 1.00 93.00 113 VAL A O 1
ATOM 874 N N . ASN A 1 114 ? 3.317 -18.192 -16.590 1.00 94.81 114 ASN A N 1
ATOM 875 C CA . ASN A 1 114 ? 3.545 -18.695 -17.945 1.00 94.81 114 ASN A CA 1
ATOM 876 C C . ASN A 1 114 ? 2.220 -19.150 -18.591 1.00 94.81 114 ASN A C 1
ATOM 878 O O . ASN A 1 114 ? 1.734 -20.252 -18.320 1.00 94.81 114 ASN A O 1
ATOM 882 N N . PRO A 1 115 ? 1.623 -18.348 -19.492 1.00 94.75 115 PRO A N 1
ATOM 883 C CA . PRO A 1 115 ? 0.381 -18.712 -20.176 1.00 94.75 115 PRO A CA 1
ATOM 884 C C . PRO A 1 115 ? 0.554 -19.742 -21.309 1.00 94.75 115 PRO A C 1
ATOM 886 O O . PRO A 1 115 ? -0.447 -20.146 -21.908 1.00 94.75 115 PRO A O 1
ATOM 889 N N . GLY A 1 116 ? 1.790 -20.127 -21.658 1.00 94.81 116 GLY A N 1
ATOM 890 C CA . GLY A 1 116 ? 2.097 -21.039 -22.769 1.00 94.81 116 GLY A CA 1
ATOM 891 C C . GLY A 1 116 ? 1.876 -20.445 -24.169 1.00 94.81 116 GLY A C 1
ATOM 892 O O . GLY A 1 116 ? 1.835 -21.184 -25.154 1.00 94.81 116 GLY A O 1
ATOM 893 N N . LYS A 1 117 ? 1.681 -19.124 -24.266 1.00 94.25 117 LYS A N 1
ATOM 894 C CA . LYS A 1 117 ? 1.411 -18.365 -25.500 1.00 94.25 117 LYS A CA 1
ATOM 895 C C . LYS A 1 117 ? 1.734 -16.880 -25.307 1.00 94.25 117 LYS A C 1
ATOM 897 O O . LYS A 1 117 ? 1.909 -16.433 -24.184 1.00 94.25 117 LYS A O 1
ATOM 902 N N . ASP A 1 118 ? 1.700 -16.100 -26.382 1.00 93.50 118 ASP A N 1
ATOM 903 C CA . ASP A 1 118 ? 2.084 -14.675 -26.359 1.00 93.50 118 ASP A CA 1
ATOM 904 C C . ASP A 1 118 ? 1.102 -13.754 -25.613 1.00 93.50 118 ASP A C 1
ATOM 906 O O . ASP A 1 118 ? 1.379 -12.578 -25.400 1.00 93.50 118 ASP A O 1
ATOM 910 N N . THR A 1 119 ? -0.084 -14.248 -25.253 1.00 93.44 119 THR A N 1
ATOM 911 C CA . THR A 1 119 ? -1.132 -13.442 -24.616 1.00 93.44 119 THR A CA 1
ATOM 912 C C . THR A 1 119 ? -1.595 -14.098 -23.330 1.00 93.44 119 THR A C 1
ATOM 914 O O . THR A 1 119 ? -2.159 -15.195 -23.360 1.00 93.44 119 THR A O 1
ATOM 917 N N . PHE A 1 120 ? -1.441 -13.399 -22.211 1.00 92.56 120 PHE A N 1
ATOM 918 C CA . PHE A 1 120 ? -2.131 -13.729 -20.971 1.00 92.56 120 PHE A CA 1
ATOM 919 C C . PHE A 1 120 ? -3.473 -12.990 -20.919 1.00 92.56 120 PHE A C 1
ATOM 921 O O . PHE A 1 120 ? -3.553 -11.815 -21.267 1.00 92.56 120 PHE A O 1
ATOM 928 N N . VAL A 1 121 ? -4.543 -13.693 -20.539 1.00 93.25 121 VAL A N 1
ATOM 929 C CA . VAL A 1 121 ? -5.874 -13.099 -20.358 1.00 93.25 121 VAL A CA 1
ATOM 930 C C . VAL A 1 121 ? -6.194 -13.152 -18.877 1.00 93.25 121 VAL A C 1
ATOM 932 O O . VAL A 1 121 ? -6.329 -14.240 -18.317 1.00 93.25 121 VAL A O 1
ATOM 935 N N . PHE A 1 122 ? -6.321 -11.975 -18.279 1.00 92.00 122 PHE A N 1
ATOM 936 C CA . PHE A 1 122 ? -6.639 -11.780 -16.875 1.00 92.00 122 PHE A CA 1
ATOM 937 C C . PHE A 1 122 ? -8.042 -11.181 -16.731 1.00 92.00 122 PHE A C 1
ATOM 939 O O . PHE A 1 122 ? -8.460 -10.369 -17.556 1.00 92.00 122 PHE A O 1
ATOM 946 N N . MET A 1 123 ? -8.777 -11.611 -15.707 1.00 91.38 123 MET A N 1
ATOM 947 C CA . MET A 1 123 ? -10.099 -11.089 -15.368 1.00 91.38 123 MET A CA 1
ATOM 948 C C . MET A 1 123 ? -10.040 -10.494 -13.966 1.00 91.38 123 MET A C 1
ATOM 950 O O . MET A 1 123 ? -9.545 -11.141 -13.048 1.00 91.38 123 MET A O 1
ATOM 954 N N . GLN A 1 124 ? -10.599 -9.298 -13.817 1.00 89.69 124 GLN A N 1
ATOM 955 C CA . GLN A 1 124 ? -10.761 -8.593 -12.547 1.00 89.69 124 GLN A CA 1
ATOM 956 C C . GLN A 1 124 ? -12.175 -8.006 -12.450 1.00 89.69 124 GLN A C 1
ATOM 958 O O . GLN A 1 124 ? -12.960 -8.134 -13.394 1.00 89.69 124 GLN A O 1
ATOM 963 N N . ASN A 1 125 ? -12.519 -7.400 -11.312 1.00 87.44 125 ASN A N 1
ATOM 964 C CA . ASN A 1 125 ? -13.908 -7.038 -11.012 1.00 87.44 125 ASN A CA 1
ATOM 965 C C . ASN A 1 125 ? -14.421 -5.840 -11.823 1.00 87.44 125 ASN A C 1
ATOM 967 O O . ASN A 1 125 ? -15.618 -5.773 -12.104 1.00 87.44 125 ASN A O 1
ATOM 971 N N . ALA A 1 126 ? -13.537 -4.912 -12.197 1.00 89.88 126 ALA A N 1
ATOM 972 C CA . ALA A 1 126 ? -13.872 -3.710 -12.955 1.00 89.88 126 ALA A CA 1
ATOM 973 C C . ALA A 1 126 ? -12.716 -3.254 -13.866 1.00 89.88 126 ALA A C 1
ATOM 975 O O . ALA A 1 126 ? -11.596 -3.769 -13.804 1.00 89.88 126 ALA A O 1
ATOM 976 N N . GLU A 1 127 ? -12.994 -2.299 -14.752 1.00 91.38 127 GLU A N 1
ATOM 977 C CA . GLU A 1 127 ? -11.939 -1.617 -15.507 1.00 91.38 127 GLU A CA 1
ATOM 978 C C . GLU A 1 127 ? -11.105 -0.730 -14.563 1.00 91.38 127 GLU A C 1
ATOM 980 O O . GLU A 1 127 ? -11.693 -0.114 -13.672 1.00 91.38 127 GLU A O 1
ATOM 985 N N . PRO A 1 128 ? -9.772 -0.635 -14.756 1.00 92.38 128 PRO A N 1
ATOM 986 C CA . PRO A 1 128 ? -8.946 0.352 -14.063 1.00 92.38 128 PRO A CA 1
ATOM 987 C C . PRO A 1 128 ? -9.508 1.757 -14.269 1.00 92.38 128 PRO A C 1
ATOM 989 O O . PRO A 1 128 ? -9.784 2.145 -15.408 1.00 92.38 128 PRO A O 1
ATOM 992 N N . ILE A 1 129 ? -9.642 2.537 -13.199 1.00 91.19 129 ILE A N 1
ATOM 993 C CA . ILE A 1 129 ? -10.079 3.935 -13.320 1.00 91.19 129 ILE A CA 1
ATOM 994 C C . ILE A 1 129 ? -8.955 4.830 -13.859 1.00 91.19 129 ILE A C 1
ATOM 996 O O . ILE A 1 129 ? -9.223 5.873 -14.456 1.00 91.19 129 ILE A O 1
ATOM 1000 N N . SER A 1 130 ? -7.702 4.396 -13.704 1.00 91.06 130 SER A N 1
ATOM 1001 C CA . SER A 1 130 ? -6.493 5.097 -14.133 1.00 91.06 130 SER A CA 1
ATOM 1002 C C . SER A 1 130 ? -5.302 4.132 -14.182 1.00 91.06 130 SER A C 1
ATOM 1004 O O . SER A 1 130 ? -5.378 2.989 -13.737 1.00 91.06 130 SER A O 1
ATOM 1006 N N . LEU A 1 131 ? -4.188 4.583 -14.765 1.00 90.06 131 LEU A N 1
ATOM 1007 C CA . LEU A 1 131 ? -2.919 3.843 -14.817 1.00 90.06 131 LEU A CA 1
ATOM 1008 C C . LEU A 1 131 ? -1.781 4.571 -14.085 1.00 90.06 131 LEU A C 1
ATOM 1010 O O . LEU A 1 131 ? -0.623 4.167 -14.194 1.00 90.06 131 LEU A O 1
ATOM 1014 N N . TYR A 1 132 ? -2.084 5.650 -13.362 1.00 89.69 132 TYR A N 1
ATOM 1015 C CA . TYR A 1 132 ? -1.094 6.396 -12.593 1.00 89.69 132 TYR A CA 1
ATOM 1016 C C . TYR A 1 132 ? -1.080 5.927 -11.133 1.00 89.69 132 TYR A C 1
ATOM 1018 O O . TYR A 1 132 ? -1.767 6.491 -10.292 1.00 89.69 132 TYR A O 1
ATOM 1026 N N . CYS A 1 133 ? -0.275 4.897 -10.834 1.00 88.88 133 CYS A N 1
ATOM 1027 C CA . CYS A 1 133 ? -0.296 4.186 -9.544 1.00 88.88 133 CYS A CA 1
ATOM 1028 C C . CYS A 1 133 ? -0.271 5.082 -8.297 1.00 88.88 133 CYS A C 1
ATOM 1030 O O . CYS A 1 133 ? -0.843 4.719 -7.280 1.00 88.88 133 CYS A O 1
ATOM 1032 N N . ALA A 1 134 ? 0.444 6.210 -8.350 1.00 89.12 134 ALA A N 1
ATOM 1033 C CA . ALA A 1 134 ? 0.698 7.052 -7.183 1.00 89.12 134 ALA A CA 1
ATOM 1034 C C . ALA A 1 134 ? -0.548 7.793 -6.660 1.00 89.12 134 ALA A C 1
ATOM 1036 O O . ALA A 1 134 ? -0.520 8.272 -5.529 1.00 89.12 134 ALA A O 1
ATOM 1037 N N . ASP A 1 135 ? -1.612 7.889 -7.461 1.00 91.44 135 ASP A N 1
ATOM 1038 C CA . ASP A 1 135 ? -2.846 8.613 -7.122 1.00 91.44 135 ASP A CA 1
ATOM 1039 C C . ASP A 1 135 ? -4.082 7.699 -7.034 1.00 91.44 135 ASP A C 1
ATOM 1041 O O . ASP A 1 135 ? -5.198 8.188 -6.889 1.00 91.44 135 ASP A O 1
ATOM 1045 N N . GLU A 1 136 ? -3.900 6.376 -7.116 1.00 89.88 136 GLU A N 1
ATOM 1046 C CA . GLU A 1 136 ? -4.999 5.409 -7.024 1.00 89.88 136 GLU A CA 1
ATOM 1047 C C . GLU A 1 136 ? -4.931 4.590 -5.735 1.00 89.88 136 GLU A C 1
ATOM 1049 O O . GLU A 1 136 ? -3.854 4.260 -5.234 1.00 89.88 136 GLU A O 1
ATOM 1054 N N . THR A 1 137 ? -6.105 4.208 -5.239 1.00 86.31 137 THR A N 1
ATOM 1055 C CA . THR A 1 137 ? -6.275 3.380 -4.036 1.00 86.31 137 THR A CA 1
ATOM 1056 C C . THR A 1 137 ? -7.022 2.074 -4.315 1.00 86.31 137 THR A C 1
ATOM 1058 O O . THR A 1 137 ? -7.116 1.218 -3.439 1.00 86.31 137 THR A O 1
ATOM 1061 N N . ASP A 1 138 ? -7.534 1.878 -5.535 1.00 85.94 138 ASP A N 1
ATOM 1062 C CA . ASP A 1 138 ? -8.289 0.686 -5.913 1.00 85.94 138 ASP A CA 1
ATOM 1063 C C . ASP A 1 138 ? -7.400 -0.444 -6.458 1.00 85.94 138 ASP A C 1
ATOM 1065 O O . ASP A 1 138 ? -6.404 -0.233 -7.158 1.00 85.94 138 ASP A O 1
ATOM 1069 N N . GLY A 1 139 ? -7.790 -1.685 -6.164 1.00 86.88 139 GLY A N 1
ATOM 1070 C CA . GLY A 1 139 ? -7.035 -2.869 -6.569 1.00 86.88 139 GLY A CA 1
ATOM 1071 C C . GLY A 1 139 ? -7.000 -3.085 -8.084 1.00 86.88 139 GLY A C 1
ATOM 1072 O O . GLY A 1 139 ? -6.026 -3.640 -8.593 1.00 86.88 139 GLY A O 1
ATOM 1073 N N . GLU A 1 140 ? -8.025 -2.656 -8.820 1.00 89.94 140 GLU A N 1
ATOM 1074 C CA . GLU A 1 140 ? -8.123 -2.808 -10.273 1.00 89.94 140 GLU A CA 1
ATOM 1075 C C . GLU A 1 140 ? -7.103 -1.932 -11.018 1.00 89.94 140 GLU A C 1
ATOM 1077 O O . GLU A 1 140 ? -6.448 -2.419 -11.949 1.00 89.94 140 GLU A O 1
ATOM 1082 N N . SER A 1 141 ? -6.915 -0.679 -10.593 1.00 92.06 141 SER A N 1
ATOM 1083 C CA . SER A 1 141 ? -5.865 0.209 -11.107 1.00 92.06 141 SER A CA 1
ATOM 1084 C C . SER A 1 141 ? -4.473 -0.269 -10.710 1.00 92.06 141 SER A C 1
ATOM 1086 O O . SER A 1 141 ? -3.589 -0.381 -11.568 1.00 92.06 141 SER A O 1
ATOM 1088 N N . LEU A 1 142 ? -4.283 -0.635 -9.438 1.00 90.56 142 LEU A N 1
ATOM 1089 C CA . LEU A 1 142 ? -2.996 -1.120 -8.936 1.00 90.56 142 LEU A CA 1
ATOM 1090 C C . LEU A 1 142 ? -2.573 -2.435 -9.607 1.00 90.56 142 LEU A C 1
ATOM 1092 O O . LEU A 1 142 ? -1.403 -2.593 -9.956 1.00 90.56 142 LEU A O 1
ATOM 1096 N N . SER A 1 143 ? -3.521 -3.338 -9.884 1.00 90.62 143 SER A N 1
ATOM 1097 C CA . SER A 1 143 ? -3.253 -4.594 -10.597 1.00 90.62 143 SER A CA 1
ATOM 1098 C C . SER A 1 143 ? -2.685 -4.360 -11.989 1.00 90.62 143 SER A C 1
ATOM 1100 O O . SER A 1 143 ? -1.752 -5.053 -12.387 1.00 90.62 143 SER A O 1
ATOM 1102 N N . ALA A 1 144 ? -3.221 -3.388 -12.729 1.00 91.75 144 ALA A N 1
ATOM 1103 C CA . ALA A 1 144 ? -2.751 -3.070 -14.072 1.00 91.75 144 ALA A CA 1
ATOM 1104 C C . ALA A 1 144 ? -1.420 -2.306 -14.052 1.00 91.75 144 ALA A C 1
ATOM 1106 O O . ALA A 1 144 ? -0.510 -2.615 -14.823 1.00 91.75 144 ALA A O 1
ATOM 1107 N N . CYS A 1 145 ? -1.299 -1.307 -13.181 1.00 91.50 145 CYS A N 1
ATOM 1108 C CA . CYS A 1 145 ? -0.166 -0.394 -13.210 1.00 91.50 145 CYS A CA 1
ATOM 1109 C C . CYS A 1 145 ? 1.117 -1.037 -12.638 1.00 91.50 145 CYS A C 1
ATOM 1111 O O . CYS A 1 145 ? 2.199 -0.806 -13.175 1.00 91.50 145 CYS A O 1
ATOM 1113 N N . GLN A 1 146 ? 1.010 -1.945 -11.655 1.00 90.94 146 GLN A N 1
ATOM 1114 C CA . GLN A 1 146 ? 2.157 -2.703 -11.122 1.00 90.94 146 GLN A CA 1
ATOM 1115 C C . GLN A 1 146 ? 2.768 -3.692 -12.131 1.00 90.94 146 GLN A C 1
ATOM 1117 O O . GLN A 1 146 ? 3.841 -4.227 -11.882 1.00 90.94 146 GLN A O 1
ATOM 1122 N N . GLN A 1 147 ? 2.148 -3.896 -13.301 1.00 90.50 147 GLN A N 1
ATOM 1123 C CA . GLN A 1 147 ? 2.758 -4.673 -14.391 1.00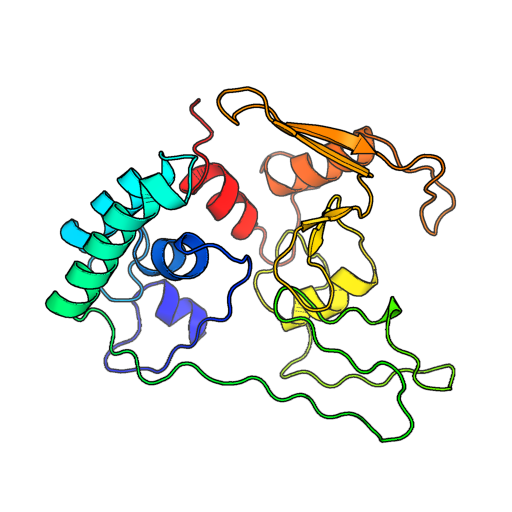 90.50 147 GLN A CA 1
ATOM 1124 C C . GLN A 1 147 ? 3.738 -3.852 -15.236 1.00 90.50 147 GLN A C 1
ATOM 1126 O O . GLN A 1 147 ? 4.456 -4.410 -16.066 1.00 90.50 147 GLN A O 1
ATOM 1131 N N . VAL A 1 148 ? 3.718 -2.522 -15.099 1.00 90.75 148 VAL A N 1
ATOM 1132 C CA . VAL A 1 148 ? 4.504 -1.596 -15.931 1.00 90.75 148 VAL A CA 1
ATOM 1133 C C . VAL A 1 148 ? 5.413 -0.671 -15.122 1.00 90.75 148 VAL A C 1
ATOM 1135 O O . VAL A 1 148 ? 6.240 0.023 -15.713 1.00 90.75 148 VAL A O 1
ATOM 1138 N N . VAL A 1 149 ? 5.292 -0.675 -13.793 1.00 90.94 149 VAL A N 1
ATOM 1139 C CA . VAL A 1 149 ? 6.210 -0.001 -12.867 1.00 90.94 149 VAL A CA 1
ATOM 1140 C C . VAL A 1 149 ? 6.806 -1.015 -11.897 1.00 90.94 149 VAL A C 1
ATOM 1142 O O . VAL A 1 149 ? 6.179 -2.025 -11.599 1.00 90.94 149 VAL A O 1
ATOM 1145 N N . GLU A 1 150 ? 7.998 -0.734 -11.378 1.00 92.12 150 GLU A N 1
ATOM 1146 C CA . GLU A 1 150 ? 8.681 -1.610 -10.423 1.00 92.12 150 GLU A CA 1
ATOM 1147 C C . GLU A 1 150 ? 8.990 -0.838 -9.125 1.00 92.12 150 GLU A C 1
ATOM 1149 O O . GLU A 1 150 ? 9.479 0.294 -9.196 1.00 92.12 150 GLU A O 1
ATOM 1154 N N . PRO A 1 151 ? 8.696 -1.396 -7.935 1.00 93.06 151 PRO A N 1
ATOM 1155 C CA . PRO A 1 151 ? 8.984 -0.745 -6.660 1.00 93.06 151 PRO A CA 1
ATOM 1156 C C . PRO A 1 151 ? 10.443 -0.957 -6.214 1.00 93.06 151 PRO A C 1
ATOM 1158 O O . PRO A 1 151 ? 11.187 -1.758 -6.779 1.00 93.06 151 PRO A O 1
ATOM 1161 N N . LEU A 1 152 ? 10.867 -0.272 -5.144 1.00 95.88 152 LEU A N 1
ATOM 1162 C CA . LEU A 1 152 ? 12.174 -0.526 -4.514 1.00 95.88 152 LEU A CA 1
ATOM 1163 C C . LEU A 1 152 ? 12.231 -1.897 -3.829 1.00 95.88 152 LEU A C 1
ATOM 1165 O O . LEU A 1 152 ? 13.218 -2.620 -3.953 1.00 95.88 152 LEU A O 1
ATOM 1169 N N . LEU A 1 153 ? 11.168 -2.249 -3.116 1.00 94.50 153 LEU A N 1
ATOM 1170 C CA . LEU A 1 153 ? 10.991 -3.512 -2.410 1.00 94.50 153 LEU A CA 1
ATOM 1171 C C . LEU A 1 153 ? 9.628 -4.085 -2.791 1.00 94.50 153 LEU A C 1
ATOM 1173 O O . LEU A 1 153 ? 8.728 -3.334 -3.160 1.00 94.50 153 LEU A O 1
ATOM 1177 N N . ASN A 1 154 ? 9.476 -5.399 -2.695 1.00 91.94 154 ASN A N 1
ATOM 1178 C CA . ASN A 1 154 ? 8.221 -6.088 -2.983 1.00 91.94 154 ASN A CA 1
ATOM 1179 C C . ASN A 1 154 ? 7.909 -7.101 -1.872 1.00 91.94 154 ASN A C 1
ATOM 1181 O O . ASN A 1 154 ? 8.748 -7.336 -1.004 1.00 91.94 154 ASN A O 1
ATOM 1185 N N . TYR A 1 155 ? 6.732 -7.717 -1.901 1.00 91.44 155 TYR A N 1
ATOM 1186 C CA . TYR A 1 155 ? 6.433 -8.887 -1.079 1.00 91.44 155 TYR A CA 1
ATOM 1187 C C . TYR A 1 155 ? 6.789 -10.175 -1.820 1.00 91.44 155 TYR A C 1
ATOM 1189 O O . TYR A 1 155 ? 6.682 -10.265 -3.049 1.00 91.44 155 TYR A O 1
ATOM 1197 N N . ALA A 1 156 ? 7.239 -11.178 -1.069 1.00 90.75 156 ALA A N 1
ATOM 1198 C CA . ALA A 1 156 ? 7.429 -12.520 -1.590 1.00 90.75 156 ALA A CA 1
ATOM 1199 C C . ALA A 1 156 ? 6.114 -13.056 -2.170 1.00 90.75 156 ALA A C 1
ATOM 1201 O O . ALA A 1 156 ? 5.023 -12.764 -1.687 1.00 90.75 156 ALA A O 1
ATOM 1202 N N . ILE A 1 157 ? 6.220 -13.880 -3.211 1.00 88.75 157 ILE A N 1
ATOM 1203 C CA . ILE A 1 157 ? 5.054 -14.367 -3.948 1.00 88.75 157 ILE A CA 1
ATOM 1204 C C . ILE A 1 157 ? 4.066 -15.130 -3.046 1.00 88.75 157 ILE A C 1
ATOM 1206 O O . ILE A 1 157 ? 2.861 -15.073 -3.257 1.00 88.75 157 ILE A O 1
ATOM 1210 N N . ASP A 1 158 ? 4.551 -15.820 -2.016 1.00 88.62 158 ASP A N 1
ATOM 1211 C CA . ASP A 1 158 ? 3.785 -16.707 -1.141 1.00 88.62 158 ASP A CA 1
ATOM 1212 C C . ASP A 1 158 ? 3.716 -16.252 0.328 1.00 88.62 158 ASP A C 1
ATOM 1214 O O . ASP A 1 158 ? 3.126 -16.955 1.152 1.00 88.62 158 ASP A O 1
ATOM 1218 N N . SER A 1 159 ? 4.263 -15.081 0.671 1.00 88.94 159 SER A N 1
ATOM 1219 C CA . SER A 1 159 ? 4.263 -14.566 2.044 1.00 88.94 159 SER A CA 1
ATOM 1220 C C . SER A 1 159 ? 4.210 -13.033 2.102 1.00 88.94 159 SER A C 1
ATOM 1222 O O . SER A 1 159 ? 4.263 -12.346 1.090 1.00 88.94 159 SER A O 1
ATOM 1224 N N . GLY A 1 160 ? 4.080 -12.482 3.310 1.00 86.56 160 GLY A N 1
ATOM 1225 C CA . GLY A 1 160 ? 4.232 -11.042 3.558 1.00 86.56 160 GLY A CA 1
ATOM 1226 C C . GLY A 1 160 ? 5.687 -10.608 3.753 1.00 86.56 160 GLY A C 1
ATOM 1227 O O . GLY A 1 160 ? 5.927 -9.490 4.202 1.00 86.56 160 GLY A O 1
ATOM 1228 N N . ASP A 1 161 ? 6.659 -11.484 3.480 1.00 91.50 161 ASP A N 1
ATOM 1229 C CA . ASP A 1 161 ? 8.069 -11.155 3.659 1.00 91.50 161 ASP A CA 1
ATOM 1230 C C . ASP A 1 161 ? 8.503 -10.131 2.614 1.00 91.50 161 ASP A C 1
ATOM 1232 O O . ASP A 1 161 ? 8.217 -10.266 1.424 1.00 91.50 161 ASP A O 1
ATOM 1236 N N . VAL A 1 162 ? 9.232 -9.112 3.059 1.00 92.44 162 VAL A N 1
ATOM 1237 C CA . VAL A 1 162 ? 9.771 -8.084 2.170 1.00 92.44 162 VAL A CA 1
ATOM 1238 C C . VAL A 1 162 ? 10.988 -8.637 1.429 1.00 92.44 162 VAL A C 1
ATOM 1240 O O . VAL A 1 162 ? 11.945 -9.111 2.045 1.00 92.44 162 VAL A O 1
ATOM 1243 N N . VAL A 1 163 ? 10.973 -8.546 0.100 1.00 94.38 163 VAL A N 1
ATOM 1244 C CA . VAL A 1 163 ? 12.035 -9.009 -0.797 1.00 94.38 163 VAL A CA 1
ATOM 1245 C C . VAL A 1 163 ? 12.590 -7.874 -1.673 1.00 94.38 163 VAL A C 1
ATOM 1247 O O . VAL A 1 163 ? 11.879 -6.914 -1.981 1.00 94.38 163 VAL A O 1
ATOM 1250 N N . PRO A 1 164 ? 13.861 -7.966 -2.107 1.00 96.62 164 PRO A N 1
ATOM 1251 C CA . PRO A 1 164 ? 14.476 -6.962 -2.975 1.00 96.62 164 PRO A CA 1
ATOM 1252 C C . PRO A 1 164 ? 13.825 -6.846 -4.366 1.00 96.62 164 PRO A C 1
ATOM 1254 O O . PRO A 1 164 ? 13.760 -7.841 -5.091 1.00 96.62 164 PRO A O 1
ATOM 1257 N N . ALA A 1 165 ? 13.483 -5.627 -4.790 1.00 95.12 165 ALA A N 1
ATOM 1258 C CA . ALA A 1 165 ? 13.111 -5.277 -6.169 1.00 95.12 165 ALA A CA 1
ATOM 1259 C C . ALA A 1 165 ? 14.151 -4.294 -6.733 1.00 95.12 165 ALA A C 1
ATOM 1261 O O . ALA A 1 165 ? 15.321 -4.670 -6.776 1.00 95.12 165 ALA A O 1
ATOM 1262 N N . LEU A 1 166 ? 13.820 -3.056 -7.117 1.00 97.38 166 LEU A N 1
ATOM 1263 C CA . LEU A 1 166 ? 14.823 -2.096 -7.614 1.00 97.38 166 LEU A CA 1
ATOM 1264 C C . LEU A 1 166 ? 15.907 -1.738 -6.582 1.00 97.38 166 LEU A C 1
ATOM 1266 O O . LEU A 1 166 ? 17.012 -1.348 -6.967 1.00 97.38 166 LEU A O 1
ATOM 1270 N N . ALA A 1 167 ? 15.632 -1.906 -5.288 1.00 98.19 167 ALA A N 1
ATOM 1271 C CA . ALA A 1 167 ? 16.635 -1.889 -4.234 1.00 98.19 167 ALA A CA 1
ATOM 1272 C C . ALA A 1 167 ? 17.062 -3.317 -3.866 1.00 98.19 167 ALA A C 1
ATOM 1274 O O . ALA A 1 167 ? 16.230 -4.209 -3.710 1.00 98.19 167 ALA A O 1
ATOM 1275 N N . THR A 1 168 ? 18.365 -3.539 -3.675 1.00 97.44 168 THR A N 1
ATOM 1276 C CA . THR A 1 168 ? 18.918 -4.799 -3.152 1.00 97.44 168 THR A CA 1
ATOM 1277 C C . THR A 1 168 ? 18.676 -4.970 -1.653 1.00 97.44 168 THR A C 1
ATOM 1279 O O . THR A 1 168 ? 18.753 -6.088 -1.148 1.00 97.44 168 THR A O 1
ATOM 1282 N N . GLY A 1 169 ? 18.370 -3.879 -0.952 1.00 96.88 169 GLY A N 1
ATOM 1283 C CA . GLY A 1 169 ? 17.997 -3.851 0.456 1.00 96.88 169 GLY A CA 1
ATOM 1284 C C . GLY A 1 169 ? 17.930 -2.420 0.981 1.00 96.88 169 GLY A C 1
ATOM 1285 O O . GLY A 1 169 ? 18.474 -1.503 0.362 1.00 96.88 169 GLY A O 1
ATOM 1286 N N . CYS A 1 170 ? 17.274 -2.241 2.127 1.00 96.44 170 CYS A N 1
ATOM 1287 C CA . CYS A 1 170 ? 17.211 -0.971 2.841 1.00 96.44 170 CYS A CA 1
ATOM 1288 C C . CYS A 1 170 ? 17.544 -1.179 4.321 1.00 96.44 170 CYS A C 1
ATOM 1290 O O . CYS A 1 170 ? 17.141 -2.176 4.918 1.00 96.44 170 CYS A O 1
ATOM 1292 N N . THR A 1 171 ? 18.267 -0.234 4.912 1.00 95.19 171 THR A N 1
ATOM 1293 C CA . THR A 1 171 ? 18.649 -0.249 6.327 1.00 95.19 171 THR A CA 1
ATOM 1294 C C . THR A 1 171 ? 18.225 1.043 7.002 1.00 95.19 171 THR A C 1
ATOM 1296 O O . THR A 1 171 ? 18.525 2.127 6.495 1.00 95.19 171 THR A O 1
ATOM 1299 N N . ALA A 1 172 ? 17.568 0.923 8.150 1.00 92.69 172 ALA A N 1
ATOM 1300 C CA . ALA A 1 172 ? 17.178 2.051 8.980 1.00 92.69 172 ALA A CA 1
ATOM 1301 C C . ALA A 1 172 ? 18.311 2.485 9.929 1.00 92.69 172 ALA A C 1
ATOM 1303 O O . ALA A 1 172 ? 19.177 1.680 10.285 1.00 92.69 172 ALA A O 1
ATOM 1304 N N . ASN A 1 173 ? 18.296 3.747 10.360 1.00 89.94 173 ASN A N 1
ATOM 1305 C CA . ASN A 1 173 ? 19.013 4.195 11.557 1.00 89.94 173 ASN A CA 1
ATOM 1306 C C . ASN A 1 173 ? 18.344 3.650 12.839 1.00 89.94 173 ASN A C 1
ATOM 1308 O O . ASN A 1 173 ? 17.289 3.025 12.777 1.00 89.94 173 ASN A O 1
ATOM 1312 N N . GLU A 1 174 ? 18.961 3.884 14.003 1.00 86.06 174 GLU A N 1
ATOM 1313 C CA . GLU A 1 174 ? 18.510 3.318 15.292 1.00 86.06 174 GLU A CA 1
ATOM 1314 C C . GLU A 1 174 ? 17.049 3.654 15.627 1.00 86.06 174 GLU A C 1
ATOM 1316 O O . GLU A 1 174 ? 16.318 2.782 16.089 1.00 86.06 174 GLU A O 1
ATOM 1321 N N . ASP A 1 175 ? 16.614 4.877 15.322 1.00 81.94 175 ASP A N 1
ATOM 1322 C CA . ASP A 1 175 ? 15.266 5.367 15.634 1.00 81.94 175 ASP A CA 1
ATOM 1323 C C . ASP A 1 175 ? 14.272 5.194 14.464 1.00 81.94 175 ASP A C 1
ATOM 1325 O O . ASP A 1 175 ? 13.167 5.725 14.506 1.00 81.94 175 ASP A O 1
ATOM 1329 N N . ALA A 1 176 ? 14.667 4.494 13.393 1.00 83.19 176 ALA A N 1
ATOM 1330 C CA . ALA A 1 176 ? 13.875 4.251 12.181 1.00 83.19 176 ALA A CA 1
ATOM 1331 C C . ALA A 1 176 ? 13.356 5.496 11.423 1.00 83.19 176 ALA A C 1
ATOM 1333 O O . ALA A 1 176 ? 12.470 5.386 10.575 1.00 83.19 176 ALA A O 1
ATOM 1334 N N . THR A 1 177 ? 13.953 6.665 11.662 1.00 82.56 177 THR A N 1
ATOM 1335 C CA . THR A 1 177 ? 13.623 7.947 11.014 1.00 82.56 177 THR A CA 1
ATOM 1336 C C . THR A 1 177 ? 14.360 8.190 9.695 1.00 82.56 177 THR A C 1
ATOM 1338 O O . THR A 1 177 ? 13.960 9.038 8.903 1.00 82.56 177 THR A O 1
ATOM 1341 N N . VAL A 1 178 ? 15.442 7.454 9.426 1.00 89.25 178 VAL A N 1
ATOM 1342 C CA . VAL A 1 178 ? 16.222 7.550 8.185 1.00 89.25 178 VAL A CA 1
ATOM 1343 C C . VAL A 1 178 ? 16.474 6.156 7.635 1.00 89.25 178 VAL A C 1
ATOM 1345 O O . VAL A 1 178 ? 17.108 5.329 8.286 1.00 89.25 178 VAL A O 1
ATOM 1348 N N . TRP A 1 179 ? 16.049 5.928 6.394 1.00 91.69 179 TRP A N 1
ATOM 1349 C CA . TRP A 1 179 ? 16.263 4.679 5.668 1.00 91.69 179 TRP A CA 1
ATOM 1350 C C . TRP A 1 179 ? 17.225 4.894 4.502 1.00 91.69 179 TRP A C 1
ATOM 1352 O O . TRP A 1 179 ? 17.067 5.816 3.706 1.00 91.69 179 TRP A O 1
ATOM 1362 N N . THR A 1 180 ? 18.237 4.035 4.395 1.00 96.69 180 THR A N 1
ATOM 1363 C CA . THR A 1 180 ? 19.189 4.021 3.276 1.00 96.69 180 THR A CA 1
ATOM 1364 C C . THR A 1 180 ? 18.970 2.767 2.447 1.00 96.69 180 THR A C 1
ATOM 1366 O O . THR A 1 180 ? 19.104 1.667 2.974 1.00 96.69 180 THR A O 1
ATOM 1369 N N . CYS A 1 181 ? 18.655 2.926 1.162 1.00 97.56 181 CYS A N 1
ATOM 1370 C CA . CYS A 1 181 ? 18.445 1.819 0.231 1.00 97.56 181 CYS A CA 1
ATOM 1371 C C . CYS A 1 181 ? 19.590 1.713 -0.780 1.00 97.56 181 CYS A C 1
ATOM 1373 O O . CYS A 1 181 ? 19.969 2.703 -1.406 1.00 97.56 181 CYS A O 1
ATOM 1375 N N . GLU A 1 182 ? 20.113 0.506 -0.976 1.00 98.19 182 GLU A N 1
ATOM 1376 C CA . GLU A 1 182 ? 21.084 0.211 -2.031 1.00 98.19 182 GLU A CA 1
ATOM 1377 C C . GLU A 1 182 ? 20.341 -0.145 -3.323 1.00 98.19 182 GLU A C 1
ATOM 1379 O O . GLU A 1 182 ? 19.532 -1.067 -3.334 1.00 98.19 182 GLU A O 1
ATOM 1384 N N . LEU A 1 183 ? 20.589 0.584 -4.415 1.00 98.25 183 LEU A N 1
ATOM 1385 C CA . LEU A 1 183 ? 19.894 0.381 -5.693 1.00 98.25 183 LEU A CA 1
ATOM 1386 C C . LEU A 1 183 ? 20.595 -0.663 -6.573 1.00 98.25 183 LEU A C 1
ATOM 1388 O O . LEU A 1 183 ? 21.826 -0.749 -6.604 1.00 98.25 183 LEU A O 1
ATOM 1392 N N . ARG A 1 184 ? 19.817 -1.426 -7.350 1.00 97.69 184 ARG A N 1
ATOM 1393 C CA . ARG A 1 184 ? 20.357 -2.336 -8.369 1.00 97.69 184 ARG A CA 1
ATOM 1394 C C . ARG A 1 184 ? 21.110 -1.555 -9.445 1.00 97.69 184 ARG A C 1
ATOM 1396 O O . ARG A 1 184 ? 20.611 -0.590 -10.014 1.00 97.69 184 ARG A O 1
ATOM 1403 N N . ALA A 1 185 ? 22.309 -2.026 -9.774 1.00 96.50 185 ALA A N 1
ATOM 1404 C CA . ALA A 1 185 ? 23.120 -1.442 -10.834 1.00 96.50 185 ALA A CA 1
ATOM 1405 C C . ALA A 1 185 ? 22.655 -1.886 -12.230 1.00 96.50 185 ALA A C 1
ATOM 1407 O O . ALA A 1 185 ? 22.234 -3.026 -12.423 1.00 96.50 185 ALA A O 1
ATOM 1408 N N . ASN A 1 186 ? 22.864 -1.016 -13.223 1.00 96.19 186 ASN A N 1
ATOM 1409 C CA . ASN A 1 186 ? 22.610 -1.274 -14.648 1.00 96.19 186 ASN A CA 1
ATOM 1410 C C . ASN A 1 186 ? 21.140 -1.554 -15.003 1.00 96.19 186 ASN A C 1
ATOM 1412 O O . ASN A 1 186 ? 20.871 -2.215 -16.005 1.00 96.19 186 ASN A O 1
ATOM 1416 N N . VAL A 1 187 ? 20.201 -1.046 -14.205 1.00 97.62 187 VAL A N 1
ATOM 1417 C CA . VAL A 1 187 ? 18.785 -1.027 -14.577 1.00 97.62 187 VAL A CA 1
ATOM 1418 C C . VAL A 1 187 ? 18.567 0.053 -15.642 1.00 97.62 187 VAL A C 1
ATOM 1420 O O . VAL A 1 187 ? 19.158 1.136 -15.585 1.00 97.62 187 VAL A O 1
ATOM 1423 N N . VAL A 1 188 ? 17.764 -0.280 -16.649 1.00 96.88 188 VAL A N 1
ATOM 1424 C CA . VAL A 1 188 ? 17.493 0.557 -17.820 1.00 96.88 188 VAL A CA 1
ATOM 1425 C C . VAL A 1 188 ? 15.988 0.562 -18.056 1.00 96.88 188 VAL A C 1
ATOM 1427 O O . VAL A 1 188 ? 15.366 -0.500 -18.083 1.00 96.88 188 VAL A O 1
ATOM 1430 N N . PHE A 1 189 ? 15.411 1.745 -18.227 1.00 96.31 189 PHE A N 1
ATOM 1431 C CA . PHE A 1 189 ? 14.008 1.906 -18.584 1.00 96.31 189 PHE A CA 1
ATOM 1432 C C . PHE A 1 189 ? 13.746 1.455 -20.025 1.00 96.31 189 PHE A C 1
ATOM 1434 O O . PHE A 1 189 ? 14.651 1.343 -20.852 1.00 96.31 189 PHE A O 1
ATOM 1441 N N . SER A 1 190 ? 12.475 1.248 -20.367 1.00 93.31 190 SER A N 1
ATOM 1442 C CA . SER A 1 190 ? 12.073 0.814 -21.715 1.00 93.31 190 SER A CA 1
ATOM 1443 C C . SER A 1 190 ? 12.483 1.786 -22.836 1.00 93.31 190 SER A C 1
ATOM 1445 O O . SER A 1 190 ? 12.558 1.384 -23.996 1.00 93.31 190 SER A O 1
ATOM 1447 N N . ASP A 1 191 ? 12.759 3.053 -22.512 1.00 95.88 191 ASP A N 1
ATOM 1448 C CA . ASP A 1 191 ? 13.233 4.075 -23.455 1.00 95.88 191 ASP A CA 1
ATOM 1449 C C . ASP A 1 191 ? 14.769 4.129 -23.603 1.00 95.88 191 ASP A C 1
ATOM 1451 O O . ASP A 1 191 ? 15.288 4.882 -24.430 1.00 95.88 191 ASP A O 1
ATOM 1455 N N . GLY A 1 192 ? 15.499 3.314 -22.836 1.00 97.06 192 GLY A N 1
ATOM 1456 C CA . GLY A 1 192 ? 16.958 3.245 -22.832 1.00 97.06 192 GLY A CA 1
ATOM 1457 C C . GLY A 1 192 ? 17.651 4.169 -21.825 1.00 97.06 192 GLY A C 1
ATOM 1458 O O . GLY A 1 192 ? 18.880 4.134 -21.746 1.00 97.06 192 GLY A O 1
ATOM 1459 N N . SER A 1 193 ? 16.915 4.983 -21.063 1.00 97.56 193 SER A N 1
ATOM 1460 C CA . SER A 1 193 ? 17.486 5.773 -19.966 1.00 97.56 193 SER A CA 1
ATOM 1461 C C . SER A 1 193 ? 17.891 4.883 -18.783 1.00 97.56 193 SER A C 1
ATOM 1463 O O . SER A 1 193 ? 17.351 3.794 -18.585 1.00 97.56 193 SER A O 1
ATOM 1465 N N . HIS A 1 194 ? 18.893 5.314 -18.017 1.00 97.75 194 HIS A N 1
ATOM 1466 C CA . HIS A 1 194 ? 19.378 4.568 -16.856 1.00 97.75 194 HIS A CA 1
ATOM 1467 C C . HIS A 1 194 ? 18.614 4.969 -15.601 1.00 97.75 194 HIS A C 1
ATOM 1469 O O . HIS A 1 194 ? 18.419 6.157 -15.376 1.00 97.75 194 HIS A O 1
ATOM 1475 N N . PHE A 1 195 ? 18.266 3.976 -14.786 1.00 97.62 195 PHE A N 1
ATOM 1476 C CA . PHE A 1 195 ? 17.698 4.193 -13.461 1.00 97.62 195 PHE A CA 1
ATOM 1477 C C . PHE A 1 195 ? 18.787 4.568 -12.451 1.00 97.62 195 PHE A C 1
ATOM 1479 O O . PHE A 1 195 ? 19.799 3.867 -12.330 1.00 97.62 195 PHE A O 1
ATOM 1486 N N . ASP A 1 196 ? 18.561 5.648 -11.705 1.00 97.06 196 ASP A N 1
ATOM 1487 C CA . ASP A 1 196 ? 19.380 6.052 -10.569 1.00 97.06 196 ASP A CA 1
ATOM 1488 C C . ASP A 1 196 ? 18.560 6.655 -9.408 1.00 97.06 196 ASP A C 1
ATOM 1490 O O . ASP A 1 196 ? 17.328 6.671 -9.395 1.00 97.06 196 ASP A O 1
ATOM 1494 N N . ALA A 1 197 ? 19.254 7.118 -8.365 1.00 97.38 197 ALA A N 1
ATOM 1495 C CA . ALA A 1 197 ? 18.615 7.653 -7.165 1.00 97.38 197 ALA A CA 1
ATOM 1496 C C . ALA A 1 197 ? 17.762 8.911 -7.423 1.00 97.38 197 ALA A C 1
ATOM 1498 O O . ALA A 1 197 ? 16.832 9.171 -6.661 1.00 97.38 197 ALA A O 1
ATOM 1499 N N . ASN A 1 198 ? 18.037 9.685 -8.476 1.00 97.12 198 ASN A N 1
ATOM 1500 C CA . ASN A 1 198 ? 17.222 10.846 -8.827 1.00 97.12 198 ASN A CA 1
ATOM 1501 C C . ASN A 1 198 ? 15.833 10.430 -9.318 1.00 97.12 198 ASN A C 1
ATOM 1503 O O . ASN A 1 198 ? 14.880 11.155 -9.051 1.00 97.12 198 ASN A O 1
ATOM 1507 N N . ASP A 1 199 ? 15.693 9.271 -9.968 1.00 96.25 199 ASP A N 1
ATOM 1508 C CA . ASP A 1 199 ? 14.387 8.756 -10.405 1.00 96.25 199 ASP A CA 1
ATOM 1509 C C . ASP A 1 199 ? 13.529 8.339 -9.208 1.00 96.25 199 ASP A C 1
ATOM 1511 O O . ASP A 1 199 ? 12.322 8.596 -9.162 1.00 96.25 199 ASP A O 1
ATOM 1515 N N . VAL A 1 200 ? 14.174 7.761 -8.189 1.00 95.75 200 VAL A N 1
ATOM 1516 C CA . VAL A 1 200 ? 13.540 7.483 -6.896 1.00 95.75 200 VAL A CA 1
ATOM 1517 C C . VAL A 1 200 ? 13.069 8.794 -6.268 1.00 95.75 200 VAL A C 1
ATOM 1519 O O . VAL A 1 200 ? 11.886 8.942 -5.975 1.00 95.75 200 VAL A O 1
ATOM 1522 N N . VAL A 1 201 ? 13.959 9.782 -6.127 1.00 95.06 201 VAL A N 1
ATOM 1523 C CA . VAL A 1 201 ? 13.610 11.096 -5.560 1.00 95.06 201 VAL A CA 1
ATOM 1524 C C . VAL A 1 201 ? 12.485 11.766 -6.346 1.00 95.06 201 VAL A C 1
ATOM 1526 O O . VAL A 1 201 ? 11.579 12.326 -5.732 1.00 95.06 201 VAL A O 1
ATOM 1529 N N . ALA A 1 202 ? 12.505 11.700 -7.678 1.00 94.56 202 ALA A N 1
ATOM 1530 C CA . ALA A 1 202 ? 11.473 12.280 -8.528 1.00 94.56 202 ALA A CA 1
ATOM 1531 C C . ALA A 1 202 ? 10.107 11.625 -8.282 1.00 94.56 202 ALA A C 1
ATOM 1533 O O . ALA A 1 202 ? 9.121 12.340 -8.109 1.00 94.56 202 ALA A O 1
ATOM 1534 N N . SER A 1 203 ? 10.065 10.292 -8.192 1.00 92.75 203 SER A N 1
ATOM 1535 C CA . SER A 1 203 ? 8.838 9.527 -7.925 1.00 92.75 203 SER A CA 1
ATOM 1536 C C . SER A 1 203 ? 8.255 9.855 -6.548 1.00 92.75 203 SER A C 1
ATOM 1538 O O . SER A 1 203 ? 7.073 10.163 -6.425 1.00 92.75 203 SER A O 1
ATOM 1540 N N . TRP A 1 204 ? 9.099 9.880 -5.514 1.00 91.75 204 TRP A N 1
ATOM 1541 C CA . TRP A 1 204 ? 8.688 10.232 -4.151 1.00 91.75 204 TRP A CA 1
ATOM 1542 C C . TRP A 1 204 ? 8.239 11.688 -4.031 1.00 91.75 204 TRP A C 1
ATOM 1544 O O . TRP A 1 204 ? 7.212 11.979 -3.424 1.00 91.75 204 TRP A O 1
ATOM 1554 N N . SER A 1 205 ? 8.977 12.608 -4.653 1.00 92.31 205 SER A N 1
ATOM 1555 C CA . SER A 1 205 ? 8.636 14.031 -4.642 1.00 92.31 205 SER A CA 1
ATOM 1556 C C . SER A 1 205 ? 7.336 14.310 -5.390 1.00 92.31 205 SER A C 1
ATOM 1558 O O . SER A 1 205 ? 6.657 15.273 -5.054 1.00 92.31 205 SER A O 1
ATOM 1560 N N . ALA A 1 206 ? 7.007 13.527 -6.423 1.00 92.50 206 ALA A N 1
ATOM 1561 C CA . ALA A 1 206 ? 5.734 13.640 -7.124 1.00 92.50 206 ALA A CA 1
ATOM 1562 C C . ALA A 1 206 ? 4.564 13.172 -6.251 1.00 92.50 206 ALA A C 1
ATOM 1564 O O . ALA A 1 206 ? 3.497 13.755 -6.351 1.00 92.50 206 ALA A O 1
ATOM 1565 N N . GLY A 1 207 ? 4.762 12.181 -5.377 1.00 90.81 207 GLY A N 1
ATOM 1566 C CA . GLY A 1 207 ? 3.725 11.711 -4.454 1.00 90.81 207 GLY A CA 1
ATOM 1567 C C . GLY A 1 207 ? 3.515 12.601 -3.225 1.00 90.81 207 GLY A C 1
ATOM 1568 O O . GLY A 1 207 ? 2.378 12.870 -2.863 1.00 90.81 207 GLY A O 1
ATOM 1569 N N . ILE A 1 208 ? 4.597 13.087 -2.603 1.00 89.50 208 ILE A N 1
ATOM 1570 C CA . ILE A 1 208 ? 4.535 13.787 -1.303 1.00 89.50 208 ILE A CA 1
ATOM 1571 C C . ILE A 1 208 ? 4.424 15.315 -1.437 1.00 89.50 208 ILE A C 1
ATOM 1573 O O . ILE A 1 208 ? 3.711 15.951 -0.664 1.00 89.50 208 ILE A O 1
ATOM 1577 N N . ASP A 1 209 ? 5.134 15.955 -2.377 1.00 90.12 209 ASP A N 1
ATOM 1578 C CA . ASP A 1 209 ? 5.114 17.423 -2.482 1.00 90.12 209 ASP A CA 1
ATOM 1579 C C . ASP A 1 209 ? 3.996 17.881 -3.421 1.00 90.12 209 ASP A C 1
ATOM 1581 O O . ASP A 1 209 ? 4.174 17.919 -4.638 1.00 90.12 209 ASP A O 1
ATOM 1585 N N . GLY A 1 210 ? 2.879 18.339 -2.851 1.00 89.75 210 GLY A N 1
ATOM 1586 C CA . GLY A 1 210 ? 1.744 18.881 -3.609 1.00 89.75 210 GLY A CA 1
ATOM 1587 C C . GLY A 1 210 ? 2.058 20.103 -4.489 1.00 89.75 210 GLY A C 1
ATOM 1588 O O . GLY A 1 210 ? 1.225 20.530 -5.286 1.00 89.75 210 GLY A O 1
ATOM 1589 N N . ARG A 1 211 ? 3.250 20.705 -4.369 1.00 91.81 211 ARG A N 1
ATOM 1590 C CA . ARG A 1 211 ? 3.716 21.797 -5.249 1.00 91.81 211 ARG A CA 1
ATOM 1591 C C . ARG A 1 211 ? 4.548 21.288 -6.424 1.00 91.81 211 ARG A C 1
ATOM 1593 O O . ARG A 1 211 ? 4.914 22.087 -7.292 1.00 91.81 211 ARG A O 1
ATOM 1600 N N . ASN A 1 212 ? 4.907 20.007 -6.438 1.00 93.44 212 ASN A N 1
ATOM 1601 C CA . ASN A 1 212 ? 5.697 19.416 -7.502 1.00 93.44 212 ASN A CA 1
ATOM 1602 C C . ASN A 1 212 ? 4.909 19.478 -8.823 1.00 93.44 212 ASN A C 1
ATOM 1604 O O . ASN A 1 212 ? 3.750 19.072 -8.857 1.00 93.44 212 ASN A O 1
ATOM 1608 N N . PRO A 1 213 ? 5.514 19.932 -9.937 1.00 93.31 213 PRO A N 1
ATOM 1609 C CA . PRO A 1 2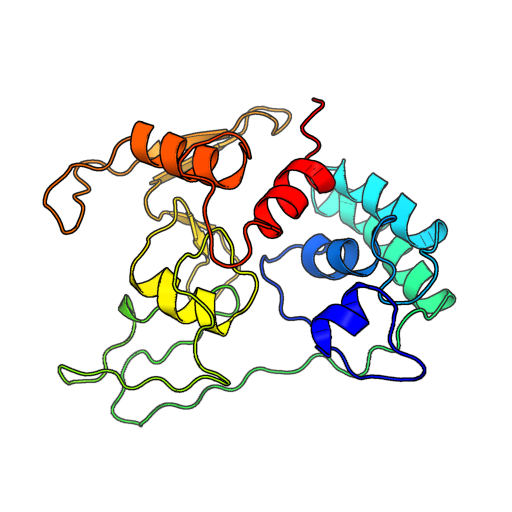13 ? 4.855 19.925 -11.244 1.00 93.31 213 PRO A CA 1
ATOM 1610 C C . PRO A 1 213 ? 4.370 18.544 -11.715 1.00 93.31 213 PRO A C 1
ATOM 1612 O O . PRO A 1 213 ? 3.540 18.478 -12.618 1.00 93.31 213 PRO A O 1
ATOM 1615 N N . LEU A 1 214 ? 4.915 17.463 -11.148 1.00 91.81 214 LEU A N 1
ATOM 1616 C CA . LEU A 1 214 ? 4.547 16.074 -11.421 1.00 91.81 214 LEU A CA 1
ATOM 1617 C C . LEU A 1 214 ? 3.514 15.507 -10.434 1.00 91.81 214 LEU A C 1
ATOM 1619 O O . LEU A 1 214 ? 3.098 14.369 -10.619 1.00 91.81 214 LEU A O 1
ATOM 1623 N N . HIS A 1 215 ? 3.078 16.275 -9.428 1.00 92.44 215 HIS A N 1
ATOM 1624 C CA . HIS A 1 215 ? 1.978 15.909 -8.528 1.00 92.44 215 HIS A CA 1
ATOM 1625 C C . HIS A 1 215 ? 0.632 16.101 -9.243 1.00 92.44 215 HIS A C 1
ATOM 1627 O O . HIS A 1 215 ? -0.171 16.980 -8.929 1.00 92.44 215 HIS A O 1
ATOM 1633 N N . VAL A 1 216 ? 0.443 15.337 -10.317 1.00 90.38 216 VAL A N 1
ATOM 1634 C CA . VAL A 1 216 ? -0.715 15.405 -11.205 1.00 90.38 216 VAL A CA 1
ATOM 1635 C C . VAL A 1 216 ? -1.175 13.980 -11.470 1.00 90.38 216 VAL A C 1
ATOM 1637 O O . VAL A 1 216 ? -0.542 13.255 -12.235 1.00 90.38 216 VAL A O 1
ATOM 1640 N N . GLY A 1 217 ? -2.275 13.598 -10.828 1.00 88.50 217 GLY A N 1
ATOM 1641 C CA . GLY A 1 217 ? -2.915 12.299 -10.997 1.00 88.50 217 GLY A CA 1
ATOM 1642 C C . GLY A 1 217 ? -4.322 12.404 -11.591 1.00 88.50 217 GLY A C 1
ATOM 1643 O O . GLY A 1 217 ? -4.704 13.429 -12.161 1.00 88.50 217 GLY A O 1
ATOM 1644 N N . ASN A 1 218 ? -5.077 11.319 -11.479 1.00 89.50 218 ASN A N 1
ATOM 1645 C CA . ASN A 1 218 ? -6.472 11.215 -11.896 1.00 89.50 218 ASN A CA 1
ATOM 1646 C C . ASN A 1 218 ? -7.406 12.054 -11.007 1.00 89.50 218 ASN A C 1
ATOM 1648 O O . ASN A 1 218 ? -8.210 12.844 -11.504 1.00 89.50 218 ASN A O 1
ATOM 1652 N N . THR A 1 219 ? -7.268 11.900 -9.690 1.00 88.06 219 THR A N 1
ATOM 1653 C CA . THR A 1 219 ? -8.021 12.618 -8.657 1.00 88.06 219 THR A CA 1
ATOM 1654 C C . THR A 1 219 ? -7.236 13.817 -8.118 1.00 88.06 219 THR A C 1
ATOM 1656 O O . THR A 1 219 ? -7.832 14.844 -7.784 1.00 88.06 219 THR A O 1
ATOM 1659 N N . GLY A 1 220 ? -5.903 13.708 -8.087 1.00 88.62 220 GLY A N 1
ATOM 1660 C CA . GLY A 1 220 ? -4.994 14.666 -7.465 1.00 88.62 220 GLY A CA 1
ATOM 1661 C C . GLY A 1 220 ? -4.997 14.608 -5.936 1.00 88.62 220 GLY A C 1
ATOM 1662 O O . GLY A 1 220 ? -4.611 15.593 -5.308 1.00 88.62 220 GLY A O 1
ATOM 1663 N N . ALA A 1 221 ? -5.476 13.510 -5.346 1.00 86.81 221 ALA A N 1
ATOM 1664 C CA . ALA A 1 221 ? -5.612 13.345 -3.904 1.00 86.81 221 ALA A CA 1
ATOM 1665 C C . ALA A 1 221 ? -4.389 12.681 -3.256 1.00 86.81 221 ALA A C 1
ATOM 1667 O O . ALA A 1 221 ? -4.083 13.000 -2.110 1.00 86.81 221 ALA A O 1
ATOM 1668 N N . PHE A 1 222 ? -3.701 11.779 -3.967 1.00 90.19 222 PHE A N 1
ATOM 1669 C CA . PHE A 1 222 ? -2.524 11.040 -3.493 1.00 90.19 222 PHE A CA 1
ATOM 1670 C C . PHE A 1 222 ? -2.738 10.431 -2.095 1.00 90.19 222 PHE A C 1
ATOM 1672 O O . PHE A 1 222 ? -1.869 10.489 -1.225 1.00 90.19 222 PHE A O 1
ATOM 1679 N N . GLU A 1 223 ? -3.921 9.844 -1.878 1.00 85.62 223 GLU A N 1
ATOM 1680 C CA . GLU A 1 223 ? -4.431 9.483 -0.548 1.00 85.62 223 GLU A CA 1
ATOM 1681 C C . GLU A 1 223 ? -3.469 8.594 0.246 1.00 85.62 223 GLU A C 1
ATOM 1683 O O . GLU A 1 223 ? -3.254 8.833 1.434 1.00 85.62 223 GLU A O 1
ATOM 1688 N N . TYR A 1 224 ? -2.832 7.609 -0.400 1.00 85.56 224 TYR A N 1
ATOM 1689 C CA . TYR A 1 224 ? -1.848 6.754 0.268 1.00 85.56 224 TYR A CA 1
ATOM 1690 C C . TYR A 1 224 ? -0.588 7.497 0.702 1.00 85.56 224 TYR A C 1
ATOM 1692 O O . TYR A 1 224 ? -0.031 7.153 1.744 1.00 85.56 224 TYR A O 1
ATOM 1700 N N . TYR A 1 225 ? -0.149 8.525 -0.026 1.00 86.88 225 TYR A N 1
ATOM 1701 C CA . TYR A 1 225 ? 0.991 9.323 0.415 1.00 86.88 225 TYR A CA 1
ATOM 1702 C C . TYR A 1 225 ? 0.644 10.118 1.673 1.00 86.88 225 TYR A C 1
ATOM 1704 O O . TYR A 1 225 ? 1.384 10.035 2.649 1.00 86.88 225 TYR A O 1
ATOM 1712 N N . SER A 1 226 ? -0.503 10.798 1.705 1.00 81.50 226 SER A N 1
ATOM 1713 C CA . SER A 1 226 ? -0.933 11.532 2.902 1.00 81.50 226 SER A CA 1
ATOM 1714 C C . SER A 1 226 ? -1.254 10.614 4.081 1.00 81.50 226 SER A C 1
ATOM 1716 O O . SER A 1 226 ? -0.885 10.895 5.222 1.00 81.50 226 SER A O 1
ATOM 1718 N N . TYR A 1 227 ? -1.900 9.475 3.839 1.00 77.81 227 TYR A N 1
ATOM 1719 C CA . TYR A 1 227 ? -2.168 8.508 4.899 1.00 77.81 227 TYR A CA 1
ATOM 1720 C C . TYR A 1 227 ? -0.863 7.964 5.501 1.00 77.81 227 TYR A C 1
ATOM 1722 O O . TYR A 1 227 ? -0.669 8.026 6.713 1.00 77.81 227 TYR A O 1
ATOM 1730 N N . LEU A 1 228 ? 0.071 7.489 4.673 1.00 79.50 228 LEU A N 1
ATOM 1731 C CA . LEU A 1 228 ? 1.302 6.869 5.168 1.00 79.50 228 LEU A CA 1
ATOM 1732 C C . LEU A 1 228 ? 2.301 7.885 5.745 1.00 79.50 228 LEU A C 1
ATOM 1734 O O . LEU A 1 228 ? 2.926 7.586 6.759 1.00 79.50 228 LEU A O 1
ATOM 1738 N N . TRP A 1 229 ? 2.446 9.067 5.136 1.00 76.62 229 TRP A N 1
ATOM 1739 C CA . TRP A 1 229 ? 3.541 10.011 5.427 1.00 76.62 229 TRP A CA 1
ATOM 1740 C C . TRP A 1 229 ? 3.124 11.321 6.096 1.00 76.62 229 TRP A C 1
ATOM 1742 O O . TRP A 1 229 ? 3.999 12.077 6.507 1.00 76.62 229 TRP A O 1
ATOM 1752 N N . ASP A 1 230 ? 1.823 11.587 6.227 1.00 69.12 230 ASP A N 1
ATOM 1753 C CA . ASP A 1 230 ? 1.332 12.683 7.069 1.00 69.12 230 ASP A CA 1
ATOM 1754 C C . ASP A 1 230 ? 0.597 12.151 8.311 1.00 69.12 230 ASP A C 1
ATOM 1756 O O . ASP A 1 230 ? 0.609 12.806 9.354 1.00 69.12 230 ASP A O 1
ATOM 1760 N N . SER A 1 231 ? -0.037 10.970 8.222 1.00 64.38 231 SER A N 1
ATOM 1761 C CA . SER A 1 231 ? -0.844 10.407 9.319 1.00 64.38 231 SER A CA 1
ATOM 1762 C C . SER A 1 231 ? -0.112 9.316 10.107 1.00 64.38 231 SER A C 1
ATOM 1764 O O . SER A 1 231 ? -0.003 9.420 11.326 1.00 64.38 231 SER A O 1
ATOM 1766 N N . VAL A 1 232 ? 0.391 8.272 9.436 1.00 60.34 232 VAL A N 1
ATOM 1767 C CA . VAL A 1 232 ? 1.052 7.132 10.105 1.00 60.34 232 VAL A CA 1
ATOM 1768 C C . VAL A 1 232 ? 2.496 7.461 10.495 1.00 60.34 232 VAL A C 1
ATOM 1770 O O . VAL A 1 232 ? 2.930 7.098 11.587 1.00 60.34 232 VAL A O 1
ATOM 1773 N N . ILE A 1 233 ? 3.233 8.166 9.634 1.00 59.28 233 ILE A N 1
ATOM 1774 C CA . ILE A 1 233 ? 4.584 8.675 9.905 1.00 59.28 233 ILE A CA 1
ATOM 1775 C C . ILE A 1 233 ? 4.496 10.201 9.902 1.00 59.28 233 ILE A C 1
ATOM 1777 O O . ILE A 1 233 ? 4.552 10.786 8.830 1.00 59.28 233 ILE A O 1
ATOM 1781 N N . PRO A 1 234 ? 4.317 10.876 11.048 1.00 52.22 234 PRO A N 1
ATOM 1782 C CA . PRO A 1 234 ? 4.184 12.327 11.064 1.00 52.22 234 PRO A CA 1
ATOM 1783 C C . PRO A 1 234 ? 5.434 13.000 10.483 1.00 52.22 234 PRO A C 1
ATOM 1785 O O . PRO A 1 234 ? 6.551 12.711 10.909 1.00 52.22 234 PRO A O 1
ATOM 1788 N N . SER A 1 235 ? 5.249 13.944 9.557 1.00 47.78 235 SER A N 1
ATOM 1789 C CA . SER A 1 235 ? 6.338 14.738 8.965 1.00 47.78 235 SER A CA 1
ATOM 1790 C C . SER A 1 235 ? 7.063 15.652 9.968 1.00 47.78 235 SER A C 1
ATOM 1792 O O . SER A 1 235 ? 8.099 16.232 9.641 1.00 47.78 235 SER A O 1
ATOM 1794 N N . ASP A 1 236 ? 6.512 15.804 11.175 1.00 39.84 236 ASP A N 1
ATOM 1795 C CA . ASP A 1 236 ? 7.060 16.609 12.264 1.00 39.84 236 ASP A CA 1
ATOM 1796 C C . ASP A 1 236 ? 7.879 15.726 13.225 1.00 39.84 236 ASP A C 1
ATOM 1798 O O . ASP A 1 236 ? 7.474 15.456 14.360 1.00 39.84 236 ASP A O 1
ATOM 1802 N N . GLY A 1 237 ? 9.045 15.281 12.748 1.00 37.56 237 GLY A N 1
ATOM 1803 C CA . GLY A 1 237 ? 10.072 14.561 13.509 1.00 37.56 237 GLY A CA 1
ATOM 1804 C C . GLY A 1 237 ? 11.475 14.890 13.024 1.00 37.56 237 GLY A C 1
ATOM 1805 O O . GLY A 1 237 ? 11.795 14.518 11.875 1.00 37.56 237 GLY A O 1
#

Radius of gyration: 19.74 Å; chains: 1; bounding box: 51×48×50 Å